Protein AF-A0A1X9Z2J8-F1 (afdb_monomer_lite)

Radius of gyration: 31.42 Å; chains: 1; bounding box: 51×100×76 Å

Secondary structure (DSSP, 8-state):
-----------------------------------------------PBPBTT-EEEETTBSS-S-EEPP--S-SS-EEEETTEEEEBPBTT--BTTT---SEEEEEETTEEEE---BEEEES-EEEEEETTTEEE-BTT-EEEETTTTEEEEEEE-SS-----HHHHHHHTTT----------THHHHHHHHHHHHHHHTT-

pLDDT: mean 71.05, std 26.71, range [29.06, 98.44]

Structure (mmCIF, N/CA/C/O backbone):
data_AF-A0A1X9Z2J8-F1
#
_entry.id   AF-A0A1X9Z2J8-F1
#
loop_
_atom_site.group_PDB
_atom_site.id
_atom_site.type_symbol
_atom_site.label_atom_id
_atom_site.label_alt_id
_atom_site.label_comp_id
_atom_site.label_asym_id
_atom_site.label_entity_id
_atom_site.label_seq_id
_atom_site.pdbx_PDB_ins_code
_atom_site.Cartn_x
_atom_site.Cartn_y
_atom_site.Cartn_z
_atom_site.occupancy
_atom_site.B_iso_or_equiv
_atom_site.auth_seq_id
_atom_site.auth_comp_id
_atom_site.auth_asym_id
_atom_site.auth_atom_id
_atom_site.pdbx_PDB_model_num
ATOM 1 N N . MET A 1 1 ? -25.453 -78.518 -24.515 1.00 38.22 1 MET A N 1
ATOM 2 C CA . MET A 1 1 ? -24.498 -79.560 -24.103 1.00 38.22 1 MET A CA 1
ATOM 3 C C . MET A 1 1 ? -23.380 -78.902 -23.294 1.00 38.22 1 MET A C 1
ATOM 5 O O . MET A 1 1 ? -22.421 -78.428 -23.879 1.00 38.22 1 MET A O 1
ATOM 9 N N . ASP A 1 2 ? -23.594 -78.660 -22.001 1.00 35.62 2 ASP A N 1
ATOM 10 C CA . ASP A 1 2 ? -23.020 -79.473 -20.926 1.00 35.62 2 ASP A CA 1
ATOM 11 C C . ASP A 1 2 ? -21.560 -79.976 -21.059 1.00 35.62 2 ASP A C 1
ATOM 13 O O . ASP A 1 2 ?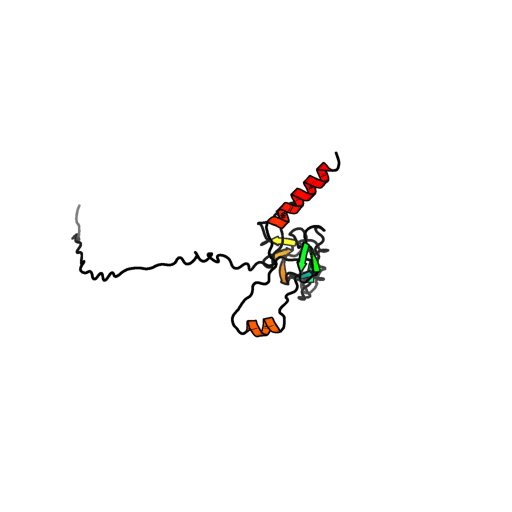 -21.311 -80.931 -21.789 1.00 35.62 2 ASP A O 1
ATOM 17 N N . TRP A 1 3 ? -20.622 -79.336 -20.334 1.00 33.06 3 TRP A N 1
ATOM 18 C CA . TRP A 1 3 ? -19.969 -79.802 -19.073 1.00 33.06 3 TRP A CA 1
ATOM 19 C C . TRP A 1 3 ? -18.646 -79.041 -18.841 1.00 33.06 3 TRP A C 1
ATOM 21 O O . TRP A 1 3 ? -17.731 -79.104 -19.656 1.00 33.06 3 TRP A O 1
ATOM 31 N N . ASN A 1 4 ? -18.603 -78.108 -17.883 1.00 46.94 4 ASN A N 1
ATOM 32 C CA . ASN A 1 4 ? -18.236 -78.285 -16.464 1.00 46.94 4 ASN A CA 1
ATOM 33 C C . ASN A 1 4 ? -16.826 -78.843 -16.227 1.00 46.94 4 ASN A C 1
ATOM 35 O O . ASN A 1 4 ? -16.571 -80.012 -16.491 1.00 46.94 4 ASN A O 1
ATOM 39 N N . ILE A 1 5 ? -15.981 -78.021 -15.594 1.00 42.28 5 ILE A N 1
ATOM 40 C CA . ILE A 1 5 ? -15.169 -78.434 -14.444 1.00 42.28 5 ILE A CA 1
ATOM 41 C C . ILE A 1 5 ? -15.397 -77.386 -13.341 1.00 42.28 5 ILE A C 1
ATOM 43 O O . ILE A 1 5 ? -15.052 -76.212 -13.480 1.00 42.28 5 ILE A O 1
ATOM 47 N N . GLU A 1 6 ? -16.079 -77.862 -12.303 1.00 48.62 6 GLU A N 1
ATOM 48 C CA . GLU A 1 6 ? -16.223 -77.339 -10.939 1.00 48.62 6 GLU A CA 1
ATOM 49 C C . GLU A 1 6 ? -14.855 -77.435 -10.222 1.00 48.62 6 GLU A C 1
ATOM 51 O O . GLU A 1 6 ? -13.940 -78.088 -10.717 1.00 48.62 6 GLU A O 1
ATOM 56 N N . THR A 1 7 ? -14.570 -76.766 -9.107 1.00 43.81 7 THR A N 1
ATOM 57 C CA . THR A 1 7 ? -15.144 -76.990 -7.762 1.00 43.81 7 THR A CA 1
ATOM 58 C C . THR A 1 7 ? -14.717 -75.822 -6.858 1.00 43.81 7 THR A C 1
ATOM 60 O O . THR A 1 7 ? -13.534 -75.488 -6.826 1.00 43.81 7 THR A O 1
ATOM 63 N N . GLU A 1 8 ? -15.640 -75.008 -6.342 1.00 50.19 8 GLU A N 1
ATOM 64 C CA . GLU A 1 8 ? -16.374 -75.113 -5.056 1.00 50.19 8 GLU A CA 1
ATOM 65 C C . GLU A 1 8 ? -15.593 -74.675 -3.781 1.00 50.19 8 GLU A C 1
ATOM 67 O O . GLU A 1 8 ? -14.488 -75.158 -3.538 1.00 50.19 8 GLU A O 1
ATOM 72 N N . PRO A 1 9 ? -16.174 -73.782 -2.941 1.00 62.09 9 PRO A N 1
ATOM 73 C CA . PRO A 1 9 ? -15.820 -73.542 -1.528 1.00 62.09 9 PRO A CA 1
ATOM 74 C C . PRO A 1 9 ? -16.656 -74.478 -0.610 1.00 62.09 9 PRO A C 1
ATOM 76 O O . PRO A 1 9 ? -17.503 -75.191 -1.149 1.00 62.09 9 PRO A O 1
ATOM 79 N N . PRO A 1 10 ? -16.507 -74.517 0.743 1.00 46.78 10 PRO A N 1
ATOM 80 C CA . PRO A 1 10 ? -17.328 -73.616 1.588 1.00 46.78 10 PRO A CA 1
ATOM 81 C C . PRO A 1 10 ? -16.864 -73.358 3.062 1.00 46.78 10 PRO A C 1
ATOM 83 O O . PRO A 1 10 ? -16.095 -74.113 3.641 1.00 46.78 10 PRO A O 1
ATOM 86 N N . ASN A 1 11 ? -17.451 -72.304 3.659 1.00 33.22 11 ASN A N 1
ATOM 87 C CA . ASN A 1 11 ? -18.057 -72.206 5.012 1.00 33.22 11 ASN A CA 1
ATOM 88 C C . ASN A 1 11 ? -17.247 -72.451 6.316 1.00 33.22 11 ASN A C 1
ATOM 90 O O . ASN A 1 11 ? -16.772 -73.555 6.544 1.00 33.22 11 ASN A O 1
ATOM 94 N N . SER A 1 12 ? -17.288 -71.488 7.255 1.00 39.16 12 SER A N 1
ATOM 95 C CA . SER A 1 12 ? -17.980 -71.652 8.561 1.00 39.16 12 SER A CA 1
ATOM 96 C C . SER A 1 12 ? -17.883 -70.409 9.459 1.00 39.16 12 SER A C 1
ATOM 98 O O . SER A 1 12 ? -16.837 -69.773 9.561 1.00 39.16 12 SER A O 1
ATOM 100 N N . GLU A 1 13 ? -19.014 -70.113 10.091 1.00 39.00 13 GLU A N 1
ATOM 101 C CA . GLU A 1 13 ? -19.352 -69.021 11.005 1.00 39.00 13 GLU A CA 1
ATOM 102 C C . GLU A 1 13 ? -18.733 -69.152 12.419 1.00 39.00 13 GLU A C 1
ATOM 104 O O . GLU A 1 13 ? -18.173 -70.193 12.755 1.00 39.00 13 GLU A O 1
ATOM 109 N N . GLU A 1 14 ? -18.975 -68.116 13.247 1.00 35.16 14 GLU A N 1
ATOM 110 C CA . GLU A 1 14 ? -18.980 -68.115 14.729 1.00 35.16 14 GLU A CA 1
ATOM 111 C C . GLU A 1 14 ? -17.604 -68.230 15.452 1.00 35.16 14 GLU A C 1
ATOM 113 O O . GLU A 1 14 ? -16.677 -68.855 14.967 1.00 35.16 14 GLU A O 1
ATOM 118 N N . ASN A 1 15 ? -17.314 -67.639 16.622 1.00 31.33 15 ASN A N 1
ATOM 119 C CA . ASN A 1 15 ? -18.135 -67.109 17.712 1.00 31.33 15 ASN A CA 1
ATOM 120 C C . ASN A 1 15 ? -17.311 -66.155 18.624 1.00 31.33 15 ASN A C 1
ATOM 122 O O . ASN A 1 15 ? -16.080 -66.160 18.595 1.00 31.33 15 ASN A O 1
ATOM 126 N N . LEU A 1 16 ? -18.009 -65.380 19.466 1.00 36.97 16 LEU A N 1
ATOM 127 C CA . LEU A 1 16 ? -17.461 -64.587 20.579 1.00 36.97 16 LEU A CA 1
ATOM 128 C C . LEU A 1 16 ? -16.767 -65.458 21.645 1.00 36.97 16 LEU A C 1
ATOM 130 O O . LEU A 1 16 ? -17.255 -66.538 21.970 1.00 36.97 16 LEU A O 1
ATOM 134 N N . SER A 1 17 ? -15.778 -64.894 22.346 1.00 37.56 17 SER A N 1
ATOM 135 C CA . SER A 1 17 ? -15.611 -65.161 23.781 1.00 37.56 17 SER A CA 1
ATOM 136 C C . SER A 1 17 ? -15.017 -63.961 24.523 1.00 37.56 17 SER A C 1
ATOM 138 O O . SER A 1 17 ? -13.942 -63.467 24.186 1.00 37.56 17 SER A O 1
ATOM 140 N N . ASN A 1 18 ? -15.771 -63.523 25.532 1.00 34.12 18 ASN A N 1
ATOM 141 C CA . ASN A 1 18 ? -15.384 -62.625 26.613 1.00 34.12 18 ASN A CA 1
ATOM 142 C C . ASN A 1 18 ? -14.202 -63.185 27.412 1.00 34.12 18 ASN A C 1
ATOM 144 O O . ASN A 1 18 ? -14.211 -64.369 27.729 1.00 34.12 18 ASN A O 1
ATOM 148 N N . ASP A 1 19 ? -13.328 -62.296 27.877 1.00 33.84 19 ASP A N 1
ATOM 149 C CA . ASP A 1 19 ? -12.622 -62.462 29.148 1.00 33.84 19 ASP A CA 1
ATOM 150 C C . ASP A 1 19 ? -12.713 -61.137 29.925 1.00 33.84 19 ASP A C 1
ATOM 152 O O . ASP A 1 19 ? -12.005 -60.166 29.658 1.00 33.84 19 ASP A O 1
ATOM 156 N N . GLU A 1 20 ? -13.660 -61.094 30.864 1.00 36.66 20 GLU A N 1
ATOM 157 C CA . GLU A 1 20 ? -13.601 -60.239 32.055 1.00 36.66 20 GLU A CA 1
ATOM 158 C C . GLU A 1 20 ? -12.792 -60.950 33.154 1.00 36.66 20 GLU A C 1
ATOM 160 O O . GLU A 1 20 ? -12.542 -62.147 33.035 1.00 36.66 20 GLU A O 1
ATOM 165 N N . VAL A 1 21 ? -12.497 -60.207 34.241 1.00 30.94 21 VAL A N 1
ATOM 166 C CA . VAL A 1 21 ? -11.945 -60.570 35.579 1.00 30.94 21 VAL A CA 1
ATOM 167 C C . VAL A 1 21 ? -10.629 -59.794 35.786 1.00 30.94 21 VAL A C 1
ATOM 169 O O . VAL A 1 21 ? -9.688 -59.983 35.031 1.00 30.94 21 VAL A O 1
ATOM 172 N N . ARG A 1 22 ? -10.413 -58.903 36.766 1.00 33.06 22 ARG A N 1
ATOM 173 C CA . ARG A 1 22 ? -11.031 -58.524 38.058 1.00 33.06 22 ARG A CA 1
ATOM 174 C C . ARG A 1 22 ? -10.397 -57.171 38.458 1.00 33.06 22 ARG A C 1
ATOM 176 O O . ARG A 1 22 ? -9.203 -56.996 38.248 1.00 33.06 22 ARG A O 1
ATOM 183 N N . ASP A 1 23 ? -11.160 -56.141 38.804 1.00 30.38 23 ASP A N 1
ATOM 184 C CA . ASP A 1 23 ? -11.495 -55.686 40.170 1.00 30.38 23 ASP A CA 1
ATOM 185 C C . ASP A 1 23 ? -10.335 -55.643 41.194 1.00 30.38 23 ASP A C 1
ATOM 187 O O . ASP A 1 23 ? -9.920 -56.680 41.708 1.00 30.38 23 ASP A O 1
ATOM 191 N N . ASP A 1 24 ? -9.878 -54.428 41.522 1.00 29.41 24 ASP A N 1
ATOM 192 C CA . ASP A 1 24 ? -9.550 -54.031 42.900 1.00 29.41 24 ASP A CA 1
ATOM 193 C C . ASP A 1 24 ? -9.819 -52.523 43.066 1.00 29.41 24 ASP A C 1
ATOM 195 O O . ASP A 1 24 ? -9.039 -51.659 42.656 1.00 29.41 24 ASP A O 1
ATOM 199 N N . LEU A 1 25 ? -10.982 -52.205 43.640 1.00 32.56 25 LEU A N 1
ATOM 200 C CA . LEU A 1 25 ? -11.242 -50.915 44.265 1.00 32.56 25 LEU A CA 1
ATOM 201 C C . LEU A 1 25 ? -10.558 -50.869 45.636 1.00 32.56 25 LEU A C 1
ATOM 203 O O . LEU A 1 25 ? -10.962 -51.573 46.560 1.00 32.56 25 LEU A O 1
ATOM 207 N N . THR A 1 26 ? -9.682 -49.886 45.840 1.00 30.64 26 THR A N 1
ATOM 208 C CA . THR A 1 26 ? -9.483 -49.296 47.169 1.00 30.64 26 THR A CA 1
ATOM 209 C C . THR A 1 26 ? -9.876 -47.820 47.149 1.00 30.64 26 THR A C 1
ATOM 211 O O . THR A 1 26 ? -9.193 -46.949 46.619 1.00 30.64 26 THR A O 1
ATOM 214 N N . VAL A 1 27 ? -11.048 -47.547 47.729 1.00 37.66 27 VAL A N 1
ATOM 215 C CA . VAL A 1 27 ? -11.563 -46.209 48.040 1.00 37.66 27 VAL A CA 1
ATOM 216 C C . VAL A 1 27 ? -11.268 -45.893 49.502 1.00 37.66 27 VAL A C 1
ATOM 218 O O . VAL A 1 27 ? -11.742 -46.596 50.394 1.00 37.66 27 VAL A O 1
ATOM 221 N N . SER A 1 28 ? -10.637 -44.748 49.763 1.00 34.53 28 SER A N 1
ATOM 222 C CA . SER A 1 28 ? -10.786 -44.039 51.041 1.00 34.53 28 SER A CA 1
ATOM 223 C C . SER A 1 28 ? -10.613 -42.516 50.899 1.00 34.53 28 SER A C 1
ATOM 225 O O . SER A 1 28 ? -9.532 -41.958 51.004 1.00 34.53 28 SER A O 1
ATOM 227 N N . LYS A 1 29 ? -11.770 -41.871 50.682 1.00 32.03 29 LYS A N 1
ATOM 228 C CA . LYS A 1 29 ? -12.304 -40.636 51.304 1.00 32.03 29 LYS A CA 1
ATOM 229 C C . LYS A 1 29 ? -11.437 -39.358 51.420 1.00 32.03 29 LYS A C 1
ATOM 231 O O . LYS A 1 29 ? -10.657 -39.195 52.345 1.00 32.03 29 LYS A O 1
ATOM 236 N N . ALA A 1 30 ? -11.835 -38.391 50.583 1.00 32.44 30 ALA A N 1
ATOM 237 C CA . ALA A 1 30 ? -12.363 -37.047 50.898 1.00 32.44 30 ALA A CA 1
ATOM 238 C C . ALA A 1 30 ? -11.542 -36.035 51.730 1.00 32.44 30 ALA A C 1
ATOM 240 O O . ALA A 1 30 ? -11.405 -36.177 52.938 1.00 32.44 30 ALA A O 1
ATOM 241 N N . SER A 1 31 ? -11.230 -34.883 51.117 1.00 29.36 31 SER A N 1
ATOM 242 C CA . SER A 1 31 ? -11.787 -33.564 51.492 1.00 29.36 31 SER A CA 1
ATOM 243 C C . SER A 1 31 ? -11.296 -32.483 50.515 1.00 29.36 31 SER A C 1
ATOM 245 O O . SER A 1 31 ? -10.139 -32.484 50.113 1.00 29.36 31 SER A O 1
ATOM 247 N N . GLY A 1 32 ? -12.201 -31.601 50.091 1.00 30.38 32 GLY A N 1
ATOM 248 C CA . GLY A 1 32 ? -12.082 -30.795 48.873 1.00 30.38 32 GLY A CA 1
ATOM 249 C C . GLY A 1 32 ? -11.218 -29.533 48.922 1.00 30.38 32 GLY A C 1
ATOM 250 O O . GLY A 1 32 ? -10.737 -29.116 49.973 1.00 30.38 32 GLY A O 1
ATOM 251 N N . ARG A 1 33 ? -11.126 -28.891 47.748 1.00 29.06 33 ARG A N 1
ATOM 252 C CA . ARG A 1 33 ? -11.356 -27.454 47.500 1.00 29.06 33 ARG A CA 1
ATOM 253 C C . ARG A 1 33 ? -11.360 -27.195 45.990 1.00 29.06 33 ARG A C 1
ATOM 255 O O . ARG A 1 33 ? -10.545 -27.744 45.260 1.00 29.06 33 ARG A O 1
ATOM 262 N N . GLN A 1 34 ? -12.324 -26.386 45.563 1.00 43.31 34 GLN A N 1
ATOM 263 C CA . GLN A 1 34 ? -12.515 -25.903 44.198 1.00 43.31 34 GLN A CA 1
ATOM 264 C C . GLN A 1 34 ? -11.258 -25.185 43.687 1.00 43.31 34 GLN A C 1
ATOM 266 O O . GLN A 1 34 ? -10.697 -24.351 44.397 1.00 43.31 34 GLN A O 1
ATOM 271 N N . GLY A 1 35 ? -10.864 -25.490 42.453 1.00 30.12 35 GLY A N 1
ATOM 272 C CA . GLY A 1 35 ? -9.845 -24.776 41.694 1.00 30.12 35 GLY A CA 1
ATOM 273 C C . GLY A 1 35 ? -10.392 -24.494 40.304 1.00 30.12 35 GLY A C 1
ATOM 274 O O . GLY A 1 35 ? -10.345 -25.367 39.450 1.00 30.12 35 GLY A O 1
ATOM 275 N N . ILE A 1 36 ? -11.025 -23.327 40.197 1.00 38.06 36 ILE A N 1
ATOM 276 C CA . ILE A 1 36 ? -11.153 -22.427 39.044 1.00 38.06 36 ILE A CA 1
ATOM 277 C C . ILE A 1 36 ? -10.849 -23.077 37.690 1.00 38.06 36 ILE A C 1
ATOM 279 O O . ILE A 1 36 ? -9.701 -23.368 37.376 1.00 38.06 36 ILE A O 1
ATOM 283 N N . ASP A 1 37 ? -11.895 -23.221 36.888 1.00 39.09 37 ASP A N 1
ATOM 284 C CA . ASP A 1 37 ? -11.855 -23.473 35.455 1.00 39.09 37 ASP A CA 1
ATOM 285 C C . ASP A 1 37 ? -10.840 -22.514 34.811 1.00 39.09 37 ASP A C 1
ATOM 287 O O . ASP A 1 37 ? -11.085 -21.310 34.685 1.00 39.09 37 ASP A O 1
ATOM 291 N N . ASP A 1 38 ? -9.665 -23.038 34.453 1.00 35.50 38 ASP A N 1
ATOM 292 C CA . ASP A 1 38 ? -8.678 -22.292 33.685 1.00 35.50 38 ASP A CA 1
ATOM 293 C C . ASP A 1 38 ? -9.360 -21.801 32.398 1.00 35.50 38 ASP A C 1
ATOM 295 O O . ASP A 1 38 ? -9.961 -22.610 31.675 1.00 35.50 38 ASP A O 1
ATOM 299 N N . PRO A 1 39 ? -9.303 -20.497 32.068 1.00 39.62 39 PRO A N 1
ATOM 300 C CA . PRO A 1 39 ? -9.826 -20.036 30.802 1.00 39.62 39 PRO A CA 1
ATOM 301 C C . PRO A 1 39 ? -9.016 -20.723 29.709 1.00 39.62 39 PRO A C 1
ATOM 303 O O . PRO A 1 39 ? -7.801 -20.548 29.604 1.00 39.62 39 PRO A O 1
ATOM 306 N N . VAL A 1 40 ? -9.714 -21.517 28.901 1.00 37.41 40 VAL A N 1
ATOM 307 C CA . VAL A 1 40 ? -9.207 -22.099 27.665 1.00 37.41 40 VAL A CA 1
ATOM 308 C C . VAL A 1 40 ? -8.579 -20.968 26.847 1.00 37.41 40 VAL A C 1
ATOM 310 O O . VAL A 1 40 ? -9.275 -20.162 26.232 1.00 37.41 40 VAL A O 1
ATOM 313 N N . GLN A 1 41 ? -7.249 -20.887 26.870 1.00 49.69 41 GLN A N 1
ATOM 314 C CA . GLN A 1 41 ? -6.450 -19.957 26.076 1.00 49.69 41 GLN A CA 1
ATOM 315 C C . GLN A 1 41 ? -6.498 -20.403 24.607 1.00 49.69 41 GLN A C 1
ATOM 317 O O . GLN A 1 41 ? -5.540 -20.953 24.068 1.00 49.69 41 GLN A O 1
ATOM 322 N N . ASN A 1 42 ? -7.641 -20.201 23.952 1.00 42.03 42 ASN A N 1
ATOM 323 C CA . ASN A 1 42 ? -7.823 -20.492 22.535 1.00 42.03 42 ASN A CA 1
ATOM 324 C C . ASN A 1 42 ? -7.656 -19.217 21.706 1.00 42.03 42 ASN A C 1
ATOM 326 O O . ASN A 1 42 ? -8.604 -18.469 21.484 1.00 42.03 42 ASN A O 1
ATOM 330 N N . GLY A 1 43 ? -6.437 -19.028 21.194 1.00 36.00 43 GLY A N 1
ATOM 331 C CA . GLY A 1 43 ? -6.157 -18.145 20.062 1.00 36.00 43 GLY A CA 1
ATOM 332 C C . GLY A 1 43 ? -4.984 -17.204 20.304 1.00 36.00 43 GLY A C 1
ATOM 333 O O . GLY A 1 43 ? -5.142 -16.131 20.874 1.00 36.00 43 GLY A O 1
ATOM 334 N N . LYS A 1 44 ? -3.801 -17.572 19.804 1.00 40.22 44 LYS A N 1
ATOM 335 C CA . LYS A 1 44 ? -2.657 -16.662 19.679 1.00 40.22 44 LYS A CA 1
ATOM 336 C C . LYS A 1 44 ? -3.093 -15.446 18.845 1.00 40.22 44 LYS A C 1
ATOM 338 O O . LYS A 1 44 ? -3.307 -15.586 17.641 1.00 40.22 44 LYS A O 1
ATOM 343 N N . ILE A 1 45 ? -3.222 -14.267 19.454 1.00 45.09 45 ILE A N 1
ATOM 344 C CA . ILE A 1 45 ? -3.424 -13.011 18.717 1.00 45.09 45 ILE A CA 1
ATOM 345 C C . ILE A 1 45 ? -2.095 -12.694 18.016 1.00 45.09 45 ILE A C 1
ATOM 347 O O . ILE A 1 45 ? -1.195 -12.108 18.605 1.00 45.09 45 ILE A O 1
ATOM 351 N N . THR A 1 46 ? -1.919 -13.180 16.783 1.00 59.84 46 THR A N 1
ATOM 352 C CA . THR A 1 46 ? -0.715 -12.913 15.969 1.00 59.84 46 THR A CA 1
ATOM 353 C C . THR A 1 46 ? -0.874 -11.744 15.013 1.00 59.84 46 THR A C 1
ATOM 355 O O . THR A 1 46 ? 0.094 -11.395 14.355 1.00 59.84 46 THR A O 1
ATOM 358 N N . GLU A 1 47 ? -2.087 -11.225 14.837 1.00 76.69 47 GLU A N 1
ATOM 359 C CA . GLU A 1 47 ? -2.381 -10.279 13.761 1.00 76.69 47 GLU A CA 1
ATOM 360 C C . GLU A 1 47 ? -2.173 -8.849 14.240 1.00 76.69 47 GLU A C 1
ATOM 362 O O . GLU A 1 47 ? -2.867 -8.375 15.139 1.00 76.69 47 GLU A O 1
ATOM 367 N N . LEU A 1 48 ? -1.200 -8.171 13.637 1.00 89.31 48 LEU A N 1
ATOM 368 C CA . LEU A 1 48 ? -0.873 -6.786 13.953 1.00 89.31 48 LEU A CA 1
ATOM 369 C C . LEU A 1 48 ? -1.513 -5.872 12.917 1.00 89.31 48 LEU A C 1
ATOM 371 O O . LEU A 1 48 ? -1.341 -6.063 11.714 1.00 89.31 48 LEU A O 1
ATOM 375 N N . LEU A 1 49 ? -2.235 -4.852 13.378 1.00 92.50 49 LEU A N 1
ATOM 376 C CA . LEU A 1 49 ? -2.808 -3.860 12.478 1.00 92.50 49 LEU A CA 1
ATOM 377 C C . LEU A 1 49 ? -1.729 -3.055 11.761 1.00 92.50 49 LEU A C 1
ATOM 379 O O . LEU A 1 49 ? -0.701 -2.688 12.332 1.00 92.50 49 LEU A O 1
ATOM 383 N N . VAL A 1 50 ? -2.005 -2.718 10.512 1.00 95.69 50 VAL A N 1
ATOM 384 C CA . VAL A 1 50 ? -1.118 -1.901 9.690 1.00 95.69 50 VAL A CA 1
ATOM 385 C C . VAL A 1 50 ? -1.525 -0.445 9.836 1.00 95.69 50 VAL A C 1
ATOM 387 O O . VAL A 1 50 ? -2.709 -0.116 9.789 1.00 95.69 50 VAL A O 1
ATOM 390 N N . CYS A 1 51 ? -0.553 0.447 9.983 1.00 95.88 51 CYS A N 1
ATOM 391 C CA . CYS A 1 51 ? -0.802 1.874 10.131 1.00 95.88 51 CYS A CA 1
ATOM 392 C C . CYS A 1 51 ? 0.094 2.727 9.230 1.00 95.88 51 CYS A C 1
ATOM 394 O O . CYS A 1 51 ? 0.963 2.243 8.497 1.00 95.88 51 CYS A O 1
ATOM 396 N N . HIS A 1 52 ? -0.154 4.033 9.252 1.00 96.69 52 HIS A N 1
ATOM 397 C CA . HIS A 1 52 ? 0.642 5.024 8.552 1.00 96.69 52 HIS A CA 1
ATOM 398 C C . HIS A 1 52 ? 2.117 4.858 8.914 1.00 96.69 52 HIS A C 1
ATOM 400 O O . HIS A 1 52 ? 2.480 4.849 10.084 1.00 96.69 52 HIS A O 1
ATOM 406 N N . GLY A 1 53 ? 2.981 4.750 7.905 1.00 95.44 53 GLY A N 1
ATOM 407 C CA . GLY A 1 53 ? 4.394 4.460 8.146 1.00 95.44 53 GLY A CA 1
ATOM 408 C C . GLY A 1 53 ? 4.801 3.018 7.885 1.00 95.44 53 GLY A C 1
ATOM 409 O O . GLY A 1 53 ? 6.003 2.771 7.756 1.00 95.44 53 GLY A O 1
ATOM 410 N N . ALA A 1 54 ? 3.838 2.106 7.713 1.00 96.62 54 ALA A N 1
ATOM 411 C CA . ALA A 1 54 ? 4.106 0.726 7.334 1.00 96.62 54 ALA A CA 1
ATOM 412 C C . ALA A 1 54 ? 5.035 0.642 6.122 1.00 96.62 54 ALA A C 1
ATOM 414 O O . ALA A 1 54 ? 4.972 1.462 5.204 1.00 96.62 54 ALA A O 1
ATOM 415 N N . LYS A 1 55 ? 5.917 -0.353 6.111 1.00 97.62 55 LYS A N 1
ATOM 416 C CA . LYS A 1 55 ? 6.853 -0.578 5.013 1.00 97.62 55 LYS A CA 1
ATOM 417 C C . LYS A 1 55 ? 6.399 -1.770 4.199 1.00 97.62 55 LYS A C 1
ATOM 419 O O . LYS A 1 55 ? 6.118 -2.838 4.738 1.00 97.62 55 LYS A O 1
ATOM 424 N N . CYS A 1 56 ? 6.367 -1.583 2.890 1.00 98.12 56 CYS A N 1
ATOM 425 C CA . CYS A 1 56 ? 5.947 -2.592 1.937 1.00 98.12 56 CYS A CA 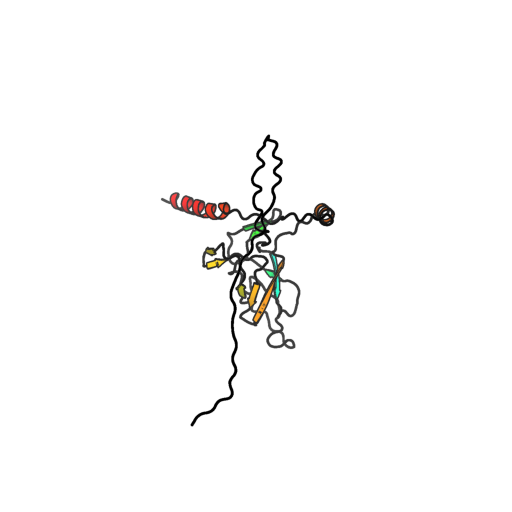1
ATOM 426 C C . CYS A 1 56 ? 7.004 -2.765 0.845 1.00 98.12 56 CYS A C 1
ATOM 428 O O . CYS A 1 56 ? 7.720 -1.823 0.503 1.00 98.12 56 CYS A O 1
ATOM 430 N N . ILE A 1 57 ? 7.063 -3.950 0.251 1.00 98.38 57 ILE A N 1
ATOM 431 C CA . ILE A 1 57 ? 7.923 -4.269 -0.897 1.00 98.38 57 ILE A CA 1
ATOM 432 C C . ILE A 1 57 ? 7.069 -4.714 -2.082 1.00 98.38 57 ILE A C 1
ATOM 434 O O . ILE A 1 57 ? 5.976 -5.236 -1.882 1.00 98.38 57 ILE A O 1
ATOM 438 N N . CYS A 1 58 ? 7.573 -4.532 -3.303 1.00 98.44 58 CYS A N 1
ATOM 439 C CA . CYS A 1 58 ? 6.952 -5.027 -4.531 1.00 98.44 58 CYS A CA 1
ATOM 440 C C . CYS A 1 58 ? 7.960 -5.865 -5.317 1.00 98.44 58 CYS A C 1
ATOM 442 O O . CYS A 1 58 ? 9.067 -5.406 -5.596 1.00 98.44 58 CYS A O 1
ATOM 444 N N . ASP A 1 59 ? 7.570 -7.070 -5.724 1.00 98.12 59 ASP A N 1
ATOM 445 C CA . ASP A 1 59 ? 8.441 -7.995 -6.465 1.00 98.12 59 ASP A CA 1
ATOM 446 C C . ASP A 1 59 ? 8.854 -7.483 -7.862 1.00 98.12 59 ASP A C 1
ATOM 448 O O . ASP A 1 59 ? 9.878 -7.902 -8.408 1.00 98.12 59 ASP A O 1
ATOM 452 N N . LYS A 1 60 ? 8.094 -6.546 -8.442 1.00 97.81 60 LYS A N 1
ATOM 453 C CA . LYS A 1 60 ? 8.419 -5.893 -9.722 1.00 97.81 60 LYS A CA 1
ATOM 454 C C . LYS A 1 60 ? 9.179 -4.583 -9.568 1.00 97.81 60 LYS A C 1
ATOM 456 O O . LYS A 1 60 ? 9.489 -3.973 -10.590 1.00 97.81 60 LYS A O 1
ATOM 461 N N . ALA A 1 61 ? 9.474 -4.124 -8.354 1.00 97.75 61 ALA A N 1
ATOM 462 C CA . ALA A 1 61 ? 10.271 -2.917 -8.165 1.00 97.75 61 ALA A CA 1
ATOM 463 C C . ALA A 1 61 ? 11.714 -3.130 -8.656 1.00 97.75 61 ALA A C 1
ATOM 465 O O . ALA A 1 61 ? 12.287 -4.215 -8.501 1.00 97.75 61 ALA A O 1
ATOM 466 N N . VAL A 1 62 ? 12.294 -2.098 -9.277 1.00 97.88 62 VAL A N 1
ATOM 467 C CA . VAL A 1 62 ? 13.732 -2.066 -9.597 1.00 97.88 62 VAL A CA 1
ATOM 468 C C . VAL A 1 62 ? 14.538 -2.028 -8.304 1.00 97.88 62 VAL A C 1
ATOM 470 O O . VAL A 1 62 ? 15.392 -2.884 -8.091 1.00 97.88 62 VAL A O 1
ATOM 473 N N . ASP A 1 63 ? 14.201 -1.077 -7.437 1.00 97.00 63 ASP A N 1
ATOM 474 C CA . ASP A 1 63 ? 14.753 -0.940 -6.095 1.00 97.00 63 ASP A CA 1
ATOM 475 C C . ASP A 1 63 ? 13.983 -1.847 -5.114 1.00 97.00 63 ASP A C 1
ATOM 477 O O . ASP A 1 63 ? 12.780 -1.639 -4.924 1.00 97.00 63 ASP A O 1
ATOM 481 N N . PRO A 1 64 ? 14.633 -2.852 -4.494 1.00 95.31 64 PRO A N 1
ATOM 482 C CA . PRO A 1 64 ? 13.983 -3.754 -3.548 1.00 95.31 64 PRO A CA 1
ATOM 483 C C . PRO A 1 64 ? 13.735 -3.116 -2.172 1.00 95.31 64 PRO A C 1
ATOM 485 O O . PRO A 1 64 ? 13.086 -3.743 -1.333 1.00 95.31 64 PRO A O 1
ATOM 488 N N . ALA A 1 65 ? 14.250 -1.909 -1.908 1.00 97.19 65 ALA A N 1
ATOM 489 C CA . ALA A 1 65 ? 14.114 -1.267 -0.610 1.00 97.19 65 ALA A CA 1
ATOM 490 C C . ALA A 1 65 ? 12.634 -1.042 -0.237 1.00 97.19 65 ALA A C 1
ATOM 492 O O . ALA A 1 65 ? 11.854 -0.553 -1.068 1.00 97.19 65 ALA A O 1
ATOM 493 N N . PRO A 1 66 ? 12.238 -1.325 1.019 1.00 97.81 66 PRO A N 1
ATOM 494 C CA . PRO A 1 66 ? 10.872 -1.108 1.466 1.00 97.81 66 PRO A CA 1
ATOM 495 C C . PRO A 1 66 ? 10.430 0.350 1.322 1.00 97.81 66 PRO A C 1
ATOM 497 O O . PRO A 1 66 ? 11.156 1.289 1.658 1.00 97.81 66 PRO A O 1
ATOM 500 N N . LYS A 1 67 ? 9.203 0.546 0.840 1.00 98.12 67 LYS A N 1
ATOM 501 C CA . LYS A 1 67 ? 8.580 1.858 0.653 1.00 98.12 67 LYS A CA 1
ATOM 502 C C . LYS A 1 67 ? 7.461 2.060 1.654 1.00 98.12 67 LYS A C 1
ATOM 504 O O . LYS A 1 67 ? 6.773 1.118 2.037 1.00 98.12 67 LYS A O 1
ATOM 509 N N . GLN A 1 68 ? 7.315 3.302 2.096 1.00 97.69 68 GLN A N 1
ATOM 510 C CA . GLN A 1 68 ? 6.330 3.675 3.099 1.00 97.69 68 GLN A CA 1
ATOM 511 C C . GLN A 1 68 ? 4.924 3.697 2.497 1.00 97.69 68 GLN A C 1
ATOM 513 O O . GLN A 1 68 ? 4.707 4.314 1.454 1.00 97.69 68 GLN A O 1
ATOM 518 N N . LEU A 1 69 ? 3.986 3.064 3.193 1.00 98.25 69 LEU A N 1
ATOM 519 C CA . LEU A 1 69 ? 2.558 3.205 2.992 1.00 98.25 69 LEU A CA 1
ATOM 520 C C . LEU A 1 69 ? 2.075 4.453 3.734 1.00 98.25 69 LEU A C 1
ATOM 522 O O . LEU A 1 69 ? 2.256 4.598 4.947 1.00 98.25 69 LEU A O 1
ATOM 526 N N . LYS A 1 70 ? 1.456 5.356 2.984 1.00 98.31 70 LYS A N 1
ATOM 527 C CA . LYS A 1 70 ? 0.761 6.529 3.498 1.00 98.31 70 LYS A CA 1
ATOM 528 C C . LYS A 1 70 ? -0.727 6.235 3.537 1.00 98.31 70 LYS A C 1
ATOM 530 O O . LYS A 1 70 ? -1.329 5.926 2.507 1.00 98.31 70 LYS A O 1
ATOM 535 N N . VAL A 1 71 ? -1.310 6.391 4.715 1.00 97.62 71 VAL A N 1
ATOM 536 C CA . VAL A 1 71 ? -2.762 6.363 4.880 1.00 97.62 71 VAL A CA 1
ATOM 537 C C . VAL A 1 71 ? -3.314 7.719 4.474 1.00 97.62 71 VAL A C 1
ATOM 539 O O . VAL A 1 71 ? -2.993 8.726 5.102 1.00 97.62 71 VAL A O 1
ATOM 542 N N . LEU A 1 72 ? -4.079 7.731 3.385 1.00 97.25 72 LEU A N 1
ATOM 543 C CA . LEU A 1 72 ? -4.733 8.918 2.816 1.00 97.25 72 LEU A CA 1
ATOM 544 C C . LEU A 1 72 ? -6.229 8.671 2.566 1.00 97.25 72 LEU A C 1
ATOM 546 O O . LEU A 1 72 ? -6.934 9.569 2.112 1.00 97.25 72 LEU A O 1
ATOM 550 N N . SER A 1 73 ? -6.704 7.448 2.815 1.00 95.44 73 SER A N 1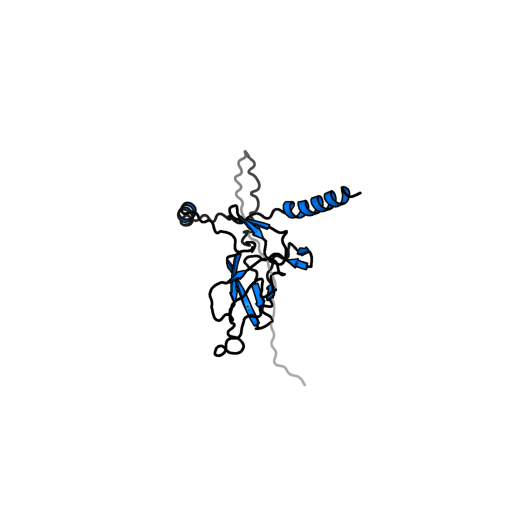
ATOM 551 C CA . SER A 1 73 ? -8.091 7.028 2.614 1.00 95.44 73 SER A CA 1
ATOM 552 C C . SER A 1 73 ? -9.078 7.677 3.593 1.00 95.44 73 SER A C 1
ATOM 554 O O . SER A 1 73 ? -10.254 7.819 3.264 1.00 95.44 73 SER A O 1
ATOM 556 N N . HIS A 1 74 ? -8.614 8.096 4.773 1.00 93.44 74 HIS A N 1
ATOM 557 C CA . HIS A 1 74 ? -9.419 8.752 5.804 1.00 93.44 74 HIS A CA 1
ATOM 558 C C . HIS A 1 74 ? -8.546 9.548 6.788 1.00 93.44 74 HIS A C 1
ATOM 560 O O . HIS A 1 74 ? -7.319 9.511 6.734 1.00 93.44 74 HIS A O 1
ATOM 566 N N . ASN A 1 75 ? -9.197 10.200 7.754 1.00 93.69 75 ASN A N 1
ATOM 567 C CA . ASN A 1 75 ? -8.586 10.929 8.869 1.00 93.69 75 ASN A CA 1
ATOM 568 C C . ASN A 1 75 ? -9.158 10.548 10.255 1.00 93.69 75 ASN A C 1
ATOM 570 O O . ASN A 1 75 ? -8.857 11.232 11.226 1.00 93.69 75 ASN A O 1
ATOM 574 N N . ASN A 1 76 ? -9.967 9.480 10.353 1.00 89.06 76 ASN A N 1
ATOM 575 C CA . ASN A 1 76 ? -10.723 9.157 11.577 1.00 89.06 76 ASN A CA 1
ATOM 576 C C . ASN A 1 76 ? -10.181 7.954 12.369 1.00 89.06 76 ASN A C 1
ATOM 578 O O . ASN A 1 76 ? -10.172 7.991 13.595 1.00 89.06 76 ASN A O 1
ATOM 582 N N . TYR A 1 77 ? -9.744 6.884 11.697 1.00 89.19 77 TYR A N 1
ATOM 583 C CA . TYR A 1 77 ? -9.346 5.642 12.372 1.00 89.19 77 TYR A CA 1
ATOM 584 C C . TYR A 1 77 ? -7.876 5.686 12.768 1.00 89.19 77 TYR A C 1
ATOM 586 O O . TYR A 1 77 ? -7.002 5.778 11.905 1.00 89.19 77 TYR A O 1
ATOM 594 N N . ILE A 1 78 ? -7.605 5.629 14.068 1.00 90.25 78 ILE A N 1
ATOM 595 C CA . ILE A 1 78 ? -6.264 5.773 14.630 1.00 90.25 78 ILE A CA 1
ATOM 596 C C . ILE A 1 78 ? -5.873 4.571 15.484 1.00 90.25 78 ILE A C 1
ATOM 598 O O . ILE A 1 78 ? -6.721 3.896 16.061 1.00 90.25 78 ILE A O 1
ATOM 602 N N . ILE A 1 79 ? -4.5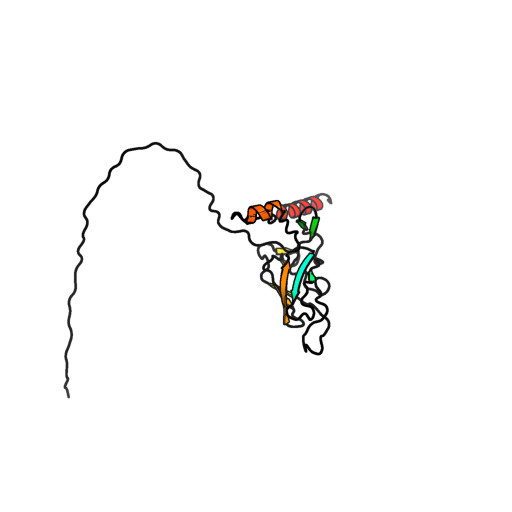71 4.346 15.582 1.00 87.12 79 ILE A N 1
ATOM 603 C CA . ILE A 1 79 ? -3.921 3.424 16.503 1.00 87.12 79 ILE A CA 1
ATOM 604 C C . ILE A 1 79 ? -2.888 4.213 17.309 1.00 87.12 79 ILE A C 1
ATOM 606 O O . ILE A 1 79 ? -2.182 5.062 16.757 1.00 87.12 79 ILE A O 1
ATOM 610 N N . ASN A 1 80 ? -2.831 3.956 18.613 1.00 79.94 80 ASN A N 1
ATOM 611 C CA . ASN A 1 80 ? -1.815 4.536 19.482 1.00 79.94 80 ASN A CA 1
ATOM 612 C C . ASN A 1 80 ? -0.620 3.591 19.519 1.00 79.94 80 ASN A C 1
ATOM 614 O O . ASN A 1 80 ? -0.757 2.427 19.888 1.00 79.94 80 ASN A O 1
ATOM 618 N N . ASP A 1 81 ? 0.529 4.112 19.123 1.00 76.81 81 ASP A N 1
ATOM 619 C CA . ASP A 1 81 ? 1.774 3.383 18.984 1.00 76.81 81 ASP A CA 1
ATOM 620 C C . ASP A 1 81 ? 2.876 4.141 19.726 1.00 76.81 81 ASP A C 1
ATOM 622 O O . ASP A 1 81 ? 3.343 5.173 19.256 1.00 76.81 81 ASP A O 1
ATOM 626 N N . ASP A 1 82 ? 3.220 3.663 20.923 1.00 73.81 82 ASP A N 1
ATOM 627 C CA . ASP A 1 82 ? 4.238 4.252 21.809 1.00 73.81 82 ASP A CA 1
ATOM 628 C C . ASP A 1 82 ? 4.116 5.782 21.989 1.00 73.81 82 ASP A C 1
ATOM 630 O O . ASP A 1 82 ? 5.068 6.550 21.868 1.00 73.81 82 ASP A O 1
ATOM 634 N N . GLY A 1 83 ? 2.888 6.255 22.226 1.00 72.88 83 GLY A N 1
ATOM 635 C CA . GLY A 1 83 ? 2.598 7.683 22.403 1.00 72.88 83 GLY A CA 1
ATOM 636 C C . GLY A 1 83 ? 2.463 8.485 21.103 1.00 72.88 83 GLY A C 1
ATOM 637 O O . GLY A 1 83 ? 2.116 9.664 21.160 1.00 72.88 83 GLY A O 1
ATOM 638 N N . GLU A 1 84 ? 2.658 7.866 19.937 1.00 81.69 84 GLU A N 1
ATOM 639 C CA . GLU A 1 84 ? 2.335 8.445 18.634 1.00 81.69 84 GLU A CA 1
ATOM 640 C C . GLU A 1 84 ? 0.954 7.965 18.155 1.00 81.69 84 GLU A C 1
ATOM 642 O O . GLU A 1 84 ? 0.643 6.774 18.144 1.00 81.69 84 GLU A O 1
ATOM 647 N N . THR A 1 85 ? 0.105 8.895 17.719 1.00 86.94 85 THR A N 1
ATOM 648 C CA . THR A 1 85 ? -1.180 8.561 17.093 1.00 86.94 85 THR A CA 1
ATOM 649 C C . THR A 1 85 ? -0.996 8.418 15.584 1.00 86.94 85 THR A C 1
ATOM 651 O O . THR A 1 85 ? -0.708 9.397 14.893 1.00 86.94 85 THR A O 1
ATOM 654 N N . LYS A 1 86 ? -1.205 7.211 15.048 1.00 91.88 86 LYS A N 1
ATOM 655 C CA . LYS A 1 86 ? -1.076 6.906 13.612 1.00 91.88 86 LYS A CA 1
ATOM 656 C C . LYS A 1 86 ? -2.413 6.498 13.015 1.00 91.88 86 LYS A C 1
ATOM 658 O O . LYS A 1 86 ? -3.209 5.835 13.664 1.00 91.88 86 LYS A O 1
ATOM 663 N N . LEU A 1 87 ? -2.661 6.852 11.755 1.00 95.44 87 LEU A N 1
ATOM 664 C CA . LEU A 1 87 ? -3.864 6.407 11.043 1.00 95.44 87 LEU A CA 1
ATOM 665 C C . LEU A 1 87 ? -3.753 4.922 10.665 1.00 95.44 87 LEU A C 1
ATOM 667 O O . LEU A 1 87 ? -2.693 4.488 10.219 1.00 95.44 87 LEU A O 1
ATOM 671 N N . ILE A 1 88 ? -4.834 4.159 10.809 1.00 95.44 88 ILE A N 1
ATOM 672 C CA . ILE A 1 88 ? -4.905 2.743 10.411 1.00 95.44 88 ILE A CA 1
ATOM 673 C C . ILE A 1 88 ? -4.974 2.636 8.883 1.00 95.44 88 ILE A C 1
ATOM 675 O O . ILE A 1 88 ? -5.673 3.406 8.242 1.00 95.44 88 ILE A O 1
ATOM 679 N N . ALA A 1 89 ? -4.251 1.697 8.277 1.00 97.38 89 ALA A N 1
ATOM 680 C CA . ALA A 1 89 ? -4.301 1.482 6.835 1.00 97.38 89 ALA A CA 1
ATOM 681 C C . ALA A 1 89 ? -5.514 0.640 6.431 1.00 97.38 89 ALA A C 1
ATOM 683 O O . ALA A 1 89 ? -5.885 -0.315 7.117 1.00 97.38 89 ALA A O 1
ATOM 684 N N . THR A 1 90 ? -6.105 0.966 5.282 1.00 97.75 90 THR A N 1
ATOM 685 C CA . THR A 1 90 ? -7.303 0.288 4.775 1.00 97.75 90 THR A CA 1
ATOM 686 C C . THR A 1 90 ? -7.123 -0.219 3.349 1.00 97.75 90 THR A C 1
ATOM 688 O O . THR A 1 90 ? -6.204 0.175 2.625 1.00 97.75 90 THR A O 1
ATOM 691 N N . THR A 1 91 ? -8.059 -1.047 2.889 1.00 98.19 91 THR A N 1
ATOM 692 C CA . THR A 1 91 ? -8.122 -1.506 1.492 1.00 98.19 91 THR A CA 1
ATOM 693 C C . THR A 1 91 ? -8.291 -0.370 0.468 1.00 98.19 91 THR A C 1
ATOM 695 O O . THR A 1 91 ? -8.070 -0.586 -0.727 1.00 98.19 91 THR A O 1
ATOM 698 N N . LEU A 1 92 ? -8.626 0.853 0.900 1.00 97.75 92 LEU A N 1
ATOM 699 C CA . LEU A 1 92 ? -8.695 2.041 0.042 1.00 97.75 92 LEU A CA 1
ATOM 700 C C . LEU A 1 92 ? -7.350 2.769 -0.113 1.00 97.75 92 LEU A C 1
ATOM 702 O O . LEU A 1 92 ? -7.224 3.620 -0.996 1.00 97.75 92 LEU A O 1
ATOM 706 N N . ASP A 1 93 ? -6.324 2.423 0.670 1.00 98.00 93 ASP A N 1
ATOM 707 C CA . ASP A 1 93 ? -4.959 2.930 0.496 1.00 98.00 93 ASP A CA 1
ATOM 708 C C . ASP A 1 93 ? -4.249 2.173 -0.637 1.00 98.00 93 ASP A C 1
ATOM 710 O O . ASP A 1 93 ? -3.315 1.396 -0.442 1.00 98.00 93 ASP A O 1
ATOM 714 N N . ASN A 1 94 ? -4.759 2.353 -1.857 1.00 97.69 94 ASN A N 1
ATOM 715 C CA . ASN A 1 94 ? -4.481 1.480 -2.997 1.00 97.69 94 ASN A CA 1
ATOM 716 C C . ASN A 1 94 ? -3.945 2.200 -4.246 1.00 97.69 94 ASN A C 1
ATOM 718 O O . ASN A 1 94 ? -3.842 1.595 -5.320 1.00 97.69 94 ASN A O 1
ATOM 722 N N . LYS A 1 95 ? -3.600 3.485 -4.121 1.00 97.44 95 LYS A N 1
ATOM 723 C CA . LYS A 1 95 ? -3.138 4.335 -5.228 1.00 97.44 95 LYS A CA 1
ATOM 724 C C . LYS A 1 95 ? -1.651 4.659 -5.106 1.00 97.44 95 LYS A C 1
ATOM 726 O O . LYS A 1 95 ? -1.043 4.524 -4.048 1.00 97.44 95 LYS A O 1
ATOM 731 N N . LEU A 1 96 ? -1.088 5.204 -6.184 1.00 97.25 96 LEU A N 1
ATOM 732 C CA . LEU A 1 96 ? 0.301 5.676 -6.245 1.00 97.25 96 LEU A CA 1
ATOM 733 C C . LEU A 1 96 ? 0.684 6.658 -5.122 1.00 97.25 96 LEU A C 1
ATOM 735 O O . LEU A 1 96 ? 1.825 6.655 -4.669 1.00 97.25 96 LEU A O 1
ATOM 739 N N . LEU A 1 97 ? -0.252 7.498 -4.669 1.00 97.50 97 LEU A N 1
ATOM 740 C CA . LEU A 1 97 ? -0.005 8.451 -3.579 1.00 97.50 97 LEU A CA 1
ATOM 741 C C . LEU A 1 97 ? 0.128 7.769 -2.213 1.00 97.50 97 LEU A C 1
ATOM 743 O O . LEU A 1 97 ? 0.835 8.281 -1.345 1.00 97.50 97 LEU A O 1
ATOM 747 N N . ASN A 1 98 ? -0.529 6.620 -2.035 1.00 98.25 98 ASN A N 1
ATOM 748 C CA . ASN A 1 98 ? -0.407 5.808 -0.832 1.00 98.25 98 ASN A CA 1
ATOM 749 C C . ASN A 1 98 ? 0.928 5.071 -0.820 1.00 98.25 98 ASN A C 1
ATOM 751 O O . ASN A 1 98 ? 1.592 5.024 0.210 1.00 98.25 98 ASN A O 1
ATOM 755 N N . ILE A 1 99 ? 1.339 4.518 -1.964 1.00 96.94 99 ILE A N 1
ATOM 756 C CA . ILE A 1 99 ? 2.591 3.779 -2.073 1.00 96.94 99 ILE A CA 1
ATOM 757 C C . ILE A 1 99 ? 3.187 3.840 -3.483 1.00 96.94 99 ILE A C 1
ATOM 759 O O . ILE A 1 99 ? 2.528 3.549 -4.482 1.00 96.94 99 ILE A O 1
ATOM 763 N N . ASN A 1 100 ? 4.475 4.185 -3.554 1.00 96.44 100 ASN A N 1
ATOM 764 C CA . ASN A 1 100 ? 5.214 4.325 -4.803 1.00 96.44 100 ASN A CA 1
ATOM 765 C C . ASN A 1 100 ? 6.572 3.615 -4.720 1.00 96.44 100 ASN A C 1
ATOM 767 O O . ASN A 1 100 ? 7.399 3.930 -3.865 1.00 96.44 100 ASN A O 1
ATOM 771 N N . PHE A 1 101 ? 6.801 2.682 -5.646 1.00 97.62 101 PHE A N 1
ATOM 772 C CA . PHE A 1 101 ? 8.028 1.884 -5.740 1.00 97.62 101 PHE A CA 1
ATOM 773 C C . PHE A 1 101 ? 9.085 2.465 -6.694 1.00 97.62 101 PHE A C 1
ATOM 775 O O . PHE A 1 101 ? 10.096 1.824 -6.966 1.00 97.62 101 PHE A O 1
ATOM 782 N N . GLY A 1 102 ? 8.872 3.678 -7.209 1.00 97.06 102 GLY A N 1
ATOM 783 C CA . GLY A 1 102 ? 9.771 4.347 -8.146 1.00 97.06 102 GLY A CA 1
ATOM 784 C C . GLY A 1 102 ? 9.634 3.770 -9.551 1.00 97.06 102 GLY A C 1
ATOM 785 O O . GLY A 1 102 ? 8.751 4.173 -10.307 1.00 97.06 102 GLY A O 1
ATOM 786 N N . GLN A 1 103 ? 10.489 2.811 -9.901 1.00 97.75 103 GLN A N 1
ATOM 787 C CA . GLN A 1 103 ? 10.484 2.146 -11.205 1.00 97.75 103 GLN A CA 1
ATOM 788 C C . GLN A 1 103 ? 10.095 0.673 -11.088 1.00 97.75 103 GLN A C 1
ATOM 790 O O . GLN A 1 103 ? 10.445 -0.011 -10.126 1.00 97.75 103 GLN A O 1
ATOM 795 N N . CYS A 1 104 ? 9.402 0.170 -12.107 1.00 97.06 104 CYS A N 1
ATOM 796 C CA . CYS A 1 104 ? 9.048 -1.234 -12.248 1.00 97.06 104 CYS A CA 1
ATOM 797 C C . CYS A 1 104 ? 9.859 -1.891 -13.369 1.00 97.06 104 CYS A C 1
ATOM 799 O O . CYS A 1 104 ? 9.954 -1.340 -14.463 1.00 97.06 104 CYS A O 1
ATOM 801 N N . LYS A 1 105 ? 10.327 -3.118 -13.125 1.00 96.94 105 LYS A N 1
ATOM 802 C CA . LYS A 1 105 ? 11.009 -4.010 -14.084 1.00 96.94 105 LYS A CA 1
ATOM 803 C C . LYS A 1 105 ? 10.098 -4.519 -15.216 1.00 96.94 105 LYS A C 1
ATOM 805 O O . LYS A 1 105 ? 10.535 -5.287 -16.055 1.00 96.94 105 LYS A O 1
ATOM 810 N N . VAL A 1 106 ? 8.815 -4.160 -15.197 1.00 94.62 106 VAL A N 1
ATOM 811 C CA . VAL A 1 106 ? 7.794 -4.568 -16.176 1.00 94.62 106 VAL A CA 1
ATOM 812 C C . VAL A 1 106 ? 7.474 -3.362 -17.072 1.00 94.62 106 VAL A C 1
ATOM 814 O O . VAL A 1 106 ? 7.292 -2.258 -16.532 1.00 94.62 106 VAL A O 1
ATOM 817 N N . PRO A 1 107 ? 7.355 -3.540 -18.404 1.00 92.12 107 PRO A N 1
ATOM 818 C CA . PRO A 1 107 ? 7.302 -4.821 -19.132 1.00 92.12 107 PRO A CA 1
ATOM 819 C C . PRO A 1 107 ? 8.659 -5.483 -19.401 1.00 92.12 107 PRO A C 1
ATOM 821 O O . PRO A 1 107 ? 8.700 -6.694 -19.585 1.00 92.12 107 PRO A O 1
ATOM 824 N N . ASP A 1 108 ? 9.746 -4.715 -19.391 1.00 93.19 108 ASP A N 1
ATOM 825 C CA . ASP A 1 108 ? 11.093 -5.182 -19.722 1.00 93.19 108 ASP A CA 1
ATOM 826 C C . ASP A 1 108 ? 12.087 -4.730 -18.633 1.00 93.19 108 ASP A C 1
ATOM 828 O O . ASP A 1 108 ? 12.204 -3.524 -18.387 1.00 93.19 108 ASP A O 1
ATOM 832 N N . PRO A 1 109 ? 12.826 -5.649 -17.981 1.00 92.19 109 PRO A N 1
ATOM 833 C CA . PRO A 1 109 ? 13.837 -5.297 -16.987 1.00 92.19 109 PRO A CA 1
ATOM 834 C C . PRO A 1 109 ? 14.961 -4.403 -17.527 1.00 92.19 109 PRO A C 1
ATOM 836 O O . PRO A 1 109 ? 15.520 -3.619 -16.763 1.00 92.19 109 PRO A O 1
ATOM 839 N N . SER A 1 110 ? 15.278 -4.484 -18.824 1.00 95.75 110 SER A N 1
ATOM 840 C CA . SER A 1 110 ? 16.273 -3.625 -19.480 1.00 95.75 110 SER A CA 1
ATOM 841 C C . SER A 1 110 ? 15.738 -2.225 -19.793 1.00 95.75 110 SER A C 1
ATOM 843 O O . SER A 1 110 ? 16.523 -1.318 -20.071 1.00 95.75 110 SER A O 1
ATOM 845 N N . LYS A 1 111 ? 14.414 -2.023 -19.729 1.00 94.94 111 LYS A N 1
ATOM 846 C CA . LYS A 1 111 ? 13.744 -0.730 -19.932 1.00 94.94 111 LYS A CA 1
ATOM 847 C C . LYS A 1 111 ? 12.680 -0.497 -18.851 1.00 94.94 111 LYS A C 1
ATOM 849 O O . LYS A 1 111 ? 11.480 -0.549 -19.146 1.00 94.94 111 LYS A O 1
ATOM 854 N N . PRO A 1 112 ? 13.091 -0.233 -17.595 1.00 95.81 112 PRO A N 1
ATOM 855 C CA . PRO A 1 112 ? 12.150 -0.028 -16.507 1.00 95.81 112 PRO A CA 1
ATOM 856 C C . PRO A 1 112 ? 11.210 1.146 -16.768 1.00 95.81 112 PRO A C 1
ATOM 858 O O . PRO A 1 112 ? 11.614 2.198 -17.262 1.00 95.81 112 PRO A O 1
ATOM 861 N N . ALA A 1 113 ? 9.952 0.987 -16.372 1.00 96.31 113 ALA A N 1
ATOM 862 C CA . ALA A 1 113 ? 8.933 2.019 -16.523 1.00 96.31 113 ALA A CA 1
ATOM 863 C C . ALA A 1 113 ? 8.461 2.528 -15.150 1.00 96.31 113 ALA A C 1
ATOM 865 O O . ALA A 1 113 ? 8.408 1.734 -14.205 1.00 96.31 113 ALA A O 1
ATOM 866 N N . PRO A 1 114 ? 8.039 3.801 -15.019 1.00 96.94 114 PRO A N 1
ATOM 867 C CA . PRO A 1 114 ? 7.566 4.360 -13.751 1.00 96.94 114 PRO A CA 1
ATOM 868 C C . PRO A 1 114 ? 6.464 3.523 -13.089 1.00 96.94 114 PRO A C 1
ATOM 870 O O . PRO A 1 114 ? 5.645 2.893 -13.767 1.00 96.94 114 PRO A O 1
ATOM 873 N N . CYS A 1 115 ? 6.444 3.492 -11.760 1.00 95.31 115 CYS A N 1
ATOM 874 C CA . CYS A 1 115 ? 5.392 2.839 -10.993 1.00 95.31 115 CYS A CA 1
ATOM 875 C C . CYS A 1 115 ? 4.062 3.590 -11.158 1.00 95.31 115 CYS A C 1
ATOM 877 O O . CYS A 1 115 ? 4.007 4.812 -11.063 1.00 95.31 115 CYS A O 1
ATOM 879 N N . THR A 1 116 ? 2.982 2.844 -11.378 1.00 95.56 116 THR A N 1
ATOM 880 C CA . THR A 1 116 ? 1.611 3.358 -11.535 1.00 95.56 116 THR A CA 1
ATOM 881 C C . THR A 1 116 ? 0.657 2.606 -10.608 1.00 95.56 116 THR A C 1
ATOM 883 O O . THR A 1 116 ? -0.409 2.162 -11.029 1.00 95.56 116 THR A O 1
ATOM 886 N N . ALA A 1 117 ? 1.088 2.377 -9.361 1.00 91.69 117 ALA A N 1
ATOM 887 C CA . ALA A 1 117 ? 0.429 1.491 -8.404 1.00 91.69 117 ALA A CA 1
ATOM 888 C C . ALA A 1 117 ? -1.103 1.647 -8.395 1.00 91.69 117 ALA A C 1
ATOM 890 O O . ALA A 1 117 ? -1.641 2.724 -8.125 1.00 91.69 117 ALA A O 1
ATOM 891 N N . LYS A 1 118 ? -1.777 0.533 -8.698 1.00 96.69 118 LYS A N 1
ATOM 892 C CA . LYS A 1 118 ? -3.228 0.352 -8.632 1.00 96.69 118 LYS A CA 1
ATOM 893 C C . LYS A 1 118 ? -3.489 -0.990 -7.965 1.00 96.69 118 LYS A C 1
ATOM 895 O O . LYS A 1 118 ? -3.458 -2.035 -8.623 1.00 96.69 118 LYS A O 1
ATOM 900 N N . LEU A 1 119 ? -3.618 -0.947 -6.648 1.00 98.19 119 LEU A N 1
ATOM 901 C CA . LEU A 1 119 ? -3.557 -2.120 -5.793 1.00 98.19 119 LEU A CA 1
ATOM 902 C C . LEU A 1 119 ? -4.944 -2.716 -5.552 1.00 98.19 119 LEU A C 1
ATOM 904 O O . LEU A 1 119 ? -5.933 -2.003 -5.412 1.00 98.19 119 LEU A O 1
ATOM 908 N N . GLN A 1 120 ? -4.995 -4.037 -5.482 1.00 98.38 120 GLN A N 1
ATOM 909 C CA . GLN A 1 120 ? -6.121 -4.793 -4.956 1.00 98.38 120 GLN A CA 1
ATOM 910 C C . GLN A 1 120 ? -5.622 -5.558 -3.740 1.00 98.38 120 GLN A C 1
ATOM 912 O O . GLN A 1 120 ? -4.824 -6.485 -3.885 1.00 98.38 120 GLN A O 1
ATOM 917 N N . TRP A 1 121 ? -6.040 -5.108 -2.559 1.00 98.25 121 TRP A N 1
ATOM 918 C CA . TRP A 1 121 ? -5.709 -5.742 -1.290 1.00 98.25 121 TRP A CA 1
ATOM 919 C C . TRP A 1 121 ? -6.505 -7.035 -1.105 1.00 98.25 121 TRP A C 1
ATOM 921 O O . TRP A 1 121 ? -7.643 -7.149 -1.560 1.00 98.25 121 TRP A O 1
ATOM 931 N N . LYS A 1 122 ? -5.886 -7.996 -0.430 1.00 97.75 122 LYS A N 1
ATOM 932 C CA . LYS A 1 122 ? -6.435 -9.293 -0.041 1.00 97.75 122 LYS A CA 1
ATOM 933 C C . LYS A 1 122 ? -5.885 -9.681 1.327 1.00 97.75 122 LYS A C 1
ATOM 935 O O . LYS A 1 122 ? -4.934 -9.052 1.800 1.00 97.75 122 LYS A O 1
ATOM 940 N N . ASP A 1 123 ? -6.459 -10.727 1.913 1.00 96.00 123 ASP A N 1
ATOM 941 C CA . ASP A 1 123 ? -6.047 -11.244 3.222 1.00 96.00 123 ASP A CA 1
ATOM 942 C C . ASP A 1 123 ? -6.123 -10.141 4.308 1.00 96.00 123 ASP A C 1
ATOM 944 O O . ASP A 1 123 ? -5.282 -10.056 5.200 1.00 96.00 123 ASP A O 1
ATOM 948 N N . TYR A 1 124 ? -7.107 -9.242 4.169 1.00 95.31 124 TYR A N 1
ATOM 949 C CA . TYR A 1 124 ? -7.385 -8.135 5.085 1.00 95.31 124 TYR A CA 1
ATOM 950 C C . TYR A 1 124 ? -8.274 -8.579 6.249 1.00 95.31 124 TYR A C 1
ATOM 952 O O . TYR A 1 124 ? -8.826 -9.678 6.253 1.00 95.31 124 TYR A O 1
ATOM 960 N N . TYR A 1 125 ? -8.414 -7.729 7.265 1.00 91.00 125 TYR A N 1
ATOM 961 C CA . TYR A 1 125 ? -9.205 -8.043 8.448 1.00 91.00 125 TYR A CA 1
ATOM 962 C C . TYR A 1 125 ? -10.706 -7.868 8.169 1.00 91.00 125 TYR A C 1
ATOM 964 O O . TYR A 1 125 ? -11.275 -6.794 8.347 1.00 91.00 125 TYR A O 1
ATOM 972 N N . GLU A 1 126 ? -11.352 -8.947 7.726 1.00 86.56 126 GLU A N 1
ATOM 973 C CA . GLU A 1 126 ? -12.760 -8.960 7.289 1.00 86.56 126 GLU A CA 1
ATOM 974 C C . GLU A 1 126 ? -13.779 -8.730 8.416 1.00 86.56 126 GLU A C 1
ATOM 976 O O . GLU A 1 126 ? -14.929 -8.396 8.149 1.00 86.56 126 GLU A O 1
ATOM 981 N N . LYS A 1 127 ? -13.376 -8.869 9.686 1.00 83.06 127 LYS A N 1
ATOM 982 C CA . LYS A 1 127 ? -14.289 -8.699 10.831 1.00 83.06 127 LYS A CA 1
ATOM 983 C C . LYS A 1 127 ? -14.729 -7.248 11.049 1.00 83.06 127 LYS A C 1
ATOM 985 O O . LYS A 1 127 ? -15.684 -7.017 11.785 1.00 83.06 127 LYS A O 1
ATOM 990 N N . VAL A 1 128 ? -14.025 -6.278 10.459 1.00 81.06 128 VAL A N 1
ATOM 991 C CA . VAL A 1 128 ? -14.329 -4.848 10.591 1.00 81.06 128 VAL A CA 1
ATOM 992 C C . VAL A 1 128 ? -14.431 -4.224 9.206 1.00 81.06 128 VAL A C 1
ATOM 994 O O . VAL A 1 128 ? -13.422 -3.907 8.571 1.00 81.06 128 VAL A O 1
ATOM 997 N N . GLU A 1 129 ? -15.669 -4.016 8.768 1.00 89.44 129 GLU A N 1
ATOM 998 C CA . GLU A 1 129 ? -15.987 -3.200 7.601 1.00 89.44 129 GLU A CA 1
ATOM 999 C C . GLU A 1 129 ? -16.145 -1.731 8.024 1.00 89.44 129 GLU A C 1
ATOM 1001 O O . GLU A 1 129 ? -16.887 -1.381 8.944 1.00 89.44 129 GLU A O 1
ATOM 1006 N N . LEU A 1 130 ? -15.417 -0.859 7.342 1.00 86.88 130 LEU A N 1
ATOM 1007 C CA . LEU A 1 130 ? -15.452 0.589 7.477 1.00 86.88 130 LEU A CA 1
ATOM 1008 C C . LEU A 1 130 ? -16.382 1.193 6.407 1.00 86.88 130 LEU A C 1
ATOM 1010 O O . LEU A 1 130 ? -16.703 0.546 5.405 1.00 86.88 130 LEU A O 1
ATOM 1014 N N . PRO A 1 131 ? -16.793 2.468 6.551 1.00 86.12 131 PRO A N 1
ATOM 1015 C CA . PRO A 1 131 ? -17.595 3.152 5.544 1.00 86.12 131 PRO A CA 1
ATOM 1016 C C . PRO A 1 131 ? -16.990 3.054 4.139 1.00 86.12 131 PRO A C 1
ATOM 1018 O O . PRO A 1 131 ? -15.772 3.094 3.964 1.00 86.12 131 PRO A O 1
ATOM 1021 N N . ASN A 1 132 ? -17.864 3.000 3.132 1.00 87.38 132 ASN A N 1
ATOM 1022 C CA . ASN A 1 132 ? -17.516 2.806 1.718 1.00 87.38 132 ASN A CA 1
ATOM 1023 C C . ASN A 1 132 ? -16.965 1.407 1.375 1.00 87.38 132 ASN A C 1
ATOM 1025 O O . ASN A 1 132 ? -16.306 1.257 0.345 1.00 87.38 132 ASN A O 1
ATOM 1029 N N . GLY A 1 133 ? -17.236 0.398 2.209 1.00 90.50 133 GLY A N 1
ATOM 1030 C CA . GLY A 1 133 ? -16.832 -0.990 1.960 1.00 90.50 133 GLY A CA 1
ATOM 1031 C C . GLY A 1 133 ? -15.330 -1.225 2.102 1.00 90.50 133 GLY A C 1
ATOM 1032 O O . GLY A 1 133 ? -14.757 -2.079 1.424 1.00 90.50 133 GLY A O 1
ATOM 1033 N N . ALA A 1 134 ? -14.665 -0.410 2.923 1.00 93.50 134 ALA A N 1
ATOM 1034 C CA . ALA A 1 134 ? -13.242 -0.543 3.190 1.00 93.50 134 ALA A CA 1
ATOM 1035 C C . ALA A 1 134 ? -13.007 -1.525 4.340 1.00 93.50 134 ALA A C 1
ATOM 1037 O O . ALA A 1 134 ? -13.813 -1.608 5.255 1.00 93.50 134 ALA A O 1
ATOM 1038 N N . TYR A 1 135 ? -11.874 -2.215 4.337 1.00 96.19 135 TYR A N 1
ATOM 1039 C CA . TYR A 1 135 ? -11.482 -3.108 5.427 1.00 96.19 135 TYR A CA 1
ATOM 1040 C C . TYR A 1 135 ? -10.126 -2.699 5.972 1.00 96.19 135 TYR A C 1
ATOM 1042 O O . TYR A 1 135 ? -9.306 -2.118 5.254 1.00 96.19 135 TYR A O 1
ATOM 1050 N N . VAL A 1 136 ? -9.892 -2.999 7.244 1.00 95.69 136 VAL A N 1
ATOM 1051 C CA . VAL A 1 136 ? -8.612 -2.740 7.905 1.00 95.69 136 VAL A CA 1
ATOM 1052 C C . VAL A 1 136 ? -7.551 -3.719 7.397 1.00 95.69 136 VAL A C 1
ATOM 1054 O O . VAL A 1 136 ? -7.819 -4.908 7.230 1.00 95.69 136 VAL A O 1
ATOM 1057 N N . LEU A 1 137 ? -6.333 -3.231 7.164 1.00 96.75 137 LEU A N 1
ATOM 1058 C CA . LEU A 1 137 ? -5.191 -4.082 6.834 1.00 96.75 137 LEU A CA 1
ATOM 1059 C C . LEU A 1 137 ? -4.513 -4.609 8.109 1.00 96.75 137 LEU A C 1
ATOM 1061 O O . LEU A 1 137 ? -4.326 -3.877 9.084 1.00 96.75 137 LEU A O 1
ATOM 1065 N N . ASN A 1 138 ? -4.092 -5.869 8.069 1.00 93.69 138 ASN A N 1
ATOM 1066 C CA . ASN A 1 138 ? -3.241 -6.510 9.070 1.00 93.69 138 ASN A CA 1
ATOM 1067 C C . ASN A 1 138 ? -1.892 -6.913 8.444 1.00 93.69 138 ASN A C 1
ATOM 1069 O O . ASN A 1 138 ? -1.673 -6.783 7.240 1.00 93.69 138 ASN A O 1
ATOM 1073 N N . ASP A 1 139 ? -0.961 -7.384 9.260 1.00 90.75 139 ASP A N 1
ATOM 1074 C CA . ASP A 1 139 ? 0.387 -7.803 8.867 1.00 90.75 139 ASP A CA 1
ATOM 1075 C C . ASP A 1 139 ? 0.416 -8.928 7.817 1.00 90.75 139 ASP A C 1
ATOM 1077 O O . ASP A 1 139 ? 1.387 -9.051 7.069 1.00 90.75 139 ASP A O 1
ATOM 1081 N N . LYS A 1 140 ? -0.661 -9.711 7.716 1.00 93.69 140 LYS A N 1
ATOM 1082 C CA . LYS A 1 140 ? -0.841 -10.750 6.692 1.00 93.69 140 LYS A CA 1
ATOM 1083 C C . LYS A 1 140 ? -1.373 -10.209 5.365 1.00 93.69 140 LYS A C 1
ATOM 1085 O O . LYS A 1 140 ? -1.267 -10.901 4.351 1.00 93.69 140 LYS A O 1
ATOM 1090 N N . SER A 1 141 ? -1.916 -8.993 5.354 1.00 97.31 141 SER A N 1
ATOM 1091 C CA . SER A 1 141 ? -2.491 -8.390 4.160 1.00 97.31 141 SER A CA 1
ATOM 1092 C C . SER A 1 141 ? -1.452 -8.251 3.049 1.00 97.31 141 SER A C 1
ATOM 1094 O O . SER A 1 141 ? -0.307 -7.838 3.251 1.00 97.31 141 SER A O 1
ATOM 1096 N N . ALA A 1 142 ? -1.880 -8.554 1.830 1.00 98.12 142 ALA A N 1
ATOM 1097 C CA . ALA A 1 142 ? -1.067 -8.438 0.629 1.00 98.12 142 ALA A CA 1
ATOM 1098 C C . ALA A 1 142 ? -1.866 -7.752 -0.477 1.00 98.12 142 ALA A C 1
ATOM 1100 O O . ALA A 1 142 ? -3.092 -7.689 -0.422 1.00 98.12 142 ALA A O 1
ATOM 1101 N N . ALA A 1 143 ? -1.187 -7.254 -1.509 1.00 98.44 143 ALA A N 1
ATOM 1102 C CA . ALA A 1 143 ? -1.879 -6.681 -2.657 1.00 98.44 143 ALA A CA 1
ATOM 1103 C C . ALA A 1 143 ? -1.314 -7.124 -3.999 1.00 98.44 143 ALA A C 1
ATOM 1105 O O . ALA A 1 143 ? -0.121 -7.385 -4.145 1.00 98.44 143 ALA A O 1
ATOM 1106 N N . ILE A 1 144 ? -2.188 -7.131 -5.002 1.00 98.38 144 ILE A N 1
ATOM 1107 C CA . ILE A 1 144 ? -1.824 -7.281 -6.408 1.00 98.38 144 ILE A CA 1
ATOM 1108 C C . ILE A 1 144 ? -1.918 -5.917 -7.091 1.00 98.38 144 ILE A C 1
ATOM 1110 O O . ILE A 1 144 ? -2.949 -5.249 -7.048 1.00 98.38 144 ILE A O 1
ATOM 1114 N N . CYS A 1 145 ? -0.845 -5.492 -7.753 1.00 97.88 145 CYS A N 1
ATOM 1115 C CA . CYS A 1 145 ? -0.849 -4.320 -8.617 1.00 97.88 145 CYS A CA 1
ATOM 1116 C C . CYS A 1 145 ? -1.419 -4.694 -9.984 1.00 97.88 145 CYS A C 1
ATOM 1118 O O . CYS A 1 145 ? -0.735 -5.293 -10.811 1.00 97.88 145 CYS A O 1
ATOM 1120 N N . THR A 1 146 ? -2.651 -4.277 -10.249 1.00 97.44 146 THR A N 1
ATOM 1121 C CA . THR A 1 146 ? -3.358 -4.549 -11.513 1.00 97.44 146 THR A CA 1
ATOM 1122 C C . THR A 1 146 ? -2.726 -3.879 -12.733 1.00 97.44 146 THR A C 1
ATOM 1124 O O . THR A 1 146 ? -2.972 -4.304 -13.855 1.00 97.44 146 THR A O 1
ATOM 1127 N N . ALA A 1 147 ? -1.888 -2.855 -12.540 1.00 95.38 147 ALA A N 1
ATOM 1128 C CA . ALA A 1 147 ? -1.235 -2.152 -13.644 1.00 95.38 147 ALA A CA 1
ATOM 1129 C C . ALA A 1 147 ? -0.045 -2.923 -14.247 1.00 95.38 147 ALA A C 1
ATOM 1131 O O . ALA A 1 147 ? 0.255 -2.747 -15.424 1.00 95.38 147 ALA A O 1
ATOM 1132 N N . LYS A 1 148 ? 0.675 -3.717 -13.438 1.00 95.25 148 LYS A N 1
ATOM 1133 C CA . LYS A 1 148 ? 1.934 -4.386 -13.840 1.00 95.25 148 LYS A CA 1
ATOM 1134 C C . LYS A 1 148 ? 2.126 -5.781 -13.223 1.00 95.25 148 LYS A C 1
ATOM 1136 O O . LYS A 1 148 ? 3.247 -6.284 -13.189 1.00 95.25 148 LYS A O 1
ATOM 1141 N N . ASN A 1 149 ? 1.055 -6.369 -12.689 1.00 96.19 149 ASN A N 1
ATOM 1142 C CA . ASN A 1 149 ? 1.018 -7.690 -12.047 1.00 96.19 149 ASN A CA 1
ATOM 1143 C C . ASN A 1 149 ? 2.097 -7.889 -10.969 1.00 96.19 149 ASN A C 1
ATOM 1145 O O . ASN A 1 149 ? 2.726 -8.943 -10.889 1.00 96.19 149 ASN A O 1
ATOM 1149 N N . GLY A 1 150 ? 2.342 -6.851 -10.167 1.00 97.19 150 GLY A N 1
ATOM 1150 C CA . GLY A 1 150 ? 3.272 -6.930 -9.041 1.00 97.19 150 GLY A CA 1
ATOM 1151 C C . GLY A 1 150 ? 2.598 -7.383 -7.756 1.00 97.19 150 GLY A C 1
ATOM 1152 O O . GLY A 1 150 ? 1.460 -7.001 -7.496 1.00 97.19 150 GLY A O 1
ATOM 1153 N N . ASN A 1 151 ? 3.314 -8.161 -6.955 1.00 98.31 151 ASN A N 1
ATOM 1154 C CA . ASN A 1 151 ? 2.889 -8.614 -5.638 1.00 98.31 151 ASN A CA 1
ATOM 1155 C C . ASN A 1 151 ? 3.489 -7.706 -4.569 1.00 98.31 151 ASN A C 1
ATOM 1157 O O . ASN A 1 151 ? 4.711 -7.559 -4.489 1.00 98.31 151 ASN A O 1
ATOM 1161 N N . ILE A 1 152 ? 2.627 -7.114 -3.747 1.00 98.44 152 ILE A N 1
ATOM 1162 C CA . ILE A 1 152 ? 3.004 -6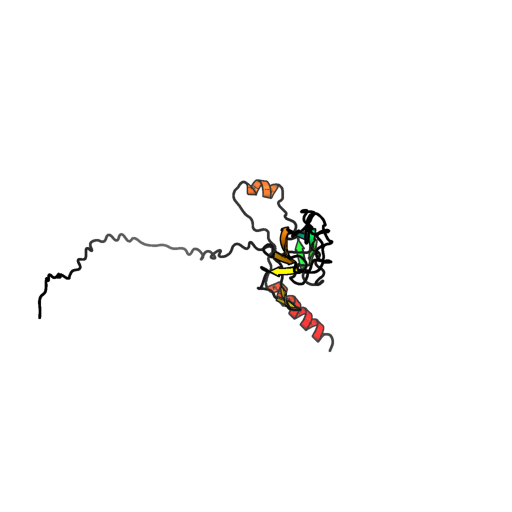.244 -2.642 1.00 98.44 152 ILE A CA 1
ATOM 1163 C C . ILE A 1 152 ? 2.875 -7.030 -1.345 1.00 98.44 152 ILE A C 1
ATOM 1165 O O . ILE A 1 152 ? 1.836 -7.642 -1.090 1.00 98.44 152 ILE A O 1
ATOM 1169 N N . LYS A 1 153 ? 3.925 -6.982 -0.525 1.00 98.19 153 LYS A N 1
ATOM 1170 C CA . LYS A 1 153 ? 3.938 -7.543 0.829 1.00 98.19 153 LYS 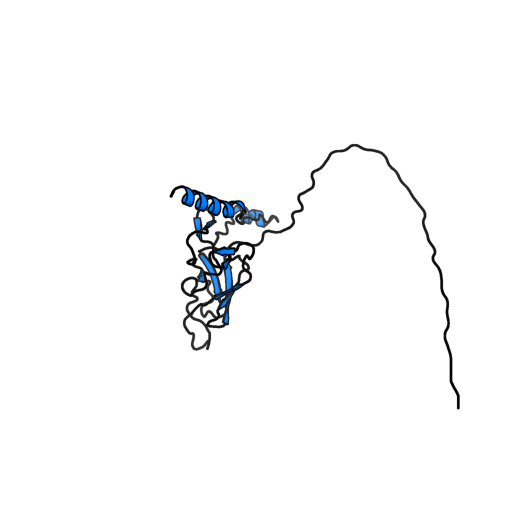A CA 1
ATOM 1171 C C . LYS A 1 153 ? 4.241 -6.457 1.842 1.00 98.19 153 LYS A C 1
ATOM 1173 O O . LYS A 1 153 ? 5.102 -5.611 1.593 1.00 98.19 153 LYS A O 1
ATOM 1178 N N . ILE A 1 154 ? 3.571 -6.527 2.982 1.00 97.50 154 ILE A N 1
ATOM 1179 C CA . ILE A 1 154 ? 3.872 -5.712 4.153 1.00 97.50 154 ILE A CA 1
ATOM 1180 C C . ILE A 1 154 ? 5.022 -6.396 4.892 1.00 97.50 154 ILE A C 1
ATOM 1182 O O . ILE A 1 154 ? 4.976 -7.593 5.153 1.00 97.50 154 ILE A O 1
ATOM 1186 N N . VAL A 1 155 ? 6.095 -5.653 5.153 1.00 96.44 155 VAL A N 1
ATOM 1187 C CA . VAL A 1 155 ? 7.291 -6.161 5.853 1.00 96.44 155 VAL A CA 1
ATOM 1188 C C . VAL A 1 155 ? 7.480 -5.513 7.218 1.00 96.44 155 VAL A C 1
ATOM 1190 O O . VAL A 1 155 ? 8.176 -6.062 8.063 1.00 96.44 155 VAL A O 1
ATOM 1193 N N . GLN A 1 156 ? 6.854 -4.357 7.441 1.00 94.44 156 GLN A N 1
ATOM 1194 C CA . GLN A 1 156 ? 6.713 -3.729 8.751 1.00 94.44 156 GLN A CA 1
ATOM 1195 C C . GLN A 1 156 ? 5.325 -3.098 8.816 1.00 94.44 156 GLN A C 1
ATOM 1197 O O . GLN A 1 156 ? 4.974 -2.314 7.933 1.00 94.44 156 GLN A O 1
ATOM 1202 N N . HIS A 1 157 ? 4.549 -3.409 9.851 1.00 93.00 157 HIS A N 1
ATOM 1203 C CA . HIS A 1 157 ? 3.173 -2.917 10.013 1.00 93.00 157 HIS A CA 1
ATOM 1204 C C . HIS A 1 157 ? 3.099 -1.419 10.366 1.00 93.00 157 HIS A C 1
ATOM 1206 O O . HIS A 1 157 ? 2.021 -0.838 10.327 1.00 93.00 157 HIS A O 1
ATOM 1212 N N . GLY A 1 158 ? 4.232 -0.768 10.652 1.00 90.94 158 GLY A N 1
ATOM 1213 C CA . GLY A 1 158 ? 4.317 0.683 10.870 1.00 90.94 158 GLY A CA 1
ATOM 1214 C C . GLY A 1 158 ? 4.170 1.120 12.324 1.00 90.94 158 GLY A C 1
ATOM 1215 O O . GLY A 1 158 ? 4.387 2.298 12.614 1.00 90.94 158 GLY A O 1
ATOM 1216 N N . GLN A 1 159 ? 3.864 0.176 13.217 1.00 88.00 159 GLN A N 1
ATOM 1217 C CA . GLN A 1 159 ? 3.941 0.405 14.657 1.00 88.00 159 GLN A CA 1
ATOM 1218 C C . GLN A 1 159 ? 5.401 0.225 15.127 1.00 88.00 159 GLN A C 1
ATOM 1220 O O . GLN A 1 159 ? 6.164 -0.501 14.479 1.00 88.00 159 GLN A O 1
ATOM 1225 N N . GLN A 1 160 ? 5.811 0.889 16.203 1.00 77.50 160 GLN A N 1
ATOM 1226 C CA . GLN A 1 160 ? 7.119 0.740 16.826 1.00 77.50 160 GLN A CA 1
ATOM 1227 C C . GLN A 1 160 ? 7.206 -0.650 17.458 1.00 77.50 160 GLN A C 1
ATOM 1229 O O . GLN A 1 160 ? 6.405 -1.027 18.310 1.00 77.50 160 GLN A O 1
ATOM 1234 N N . ALA A 1 161 ? 8.203 -1.432 17.049 1.00 59.78 161 ALA A N 1
ATOM 1235 C CA . ALA A 1 161 ? 8.563 -2.643 17.769 1.00 59.78 161 ALA A CA 1
ATOM 1236 C C . ALA A 1 161 ? 9.413 -2.224 18.972 1.00 59.78 161 ALA A C 1
ATOM 1238 O O . ALA A 1 161 ? 10.634 -2.121 18.852 1.00 59.78 161 ALA A O 1
ATOM 1239 N N . ASN A 1 162 ? 8.792 -1.931 20.115 1.00 51.50 162 ASN A N 1
ATOM 1240 C CA . ASN A 1 162 ? 9.567 -1.753 21.335 1.00 51.50 162 ASN A CA 1
ATOM 1241 C C . ASN A 1 162 ? 9.988 -3.143 21.834 1.00 51.50 162 ASN A C 1
ATOM 1243 O O . ASN A 1 162 ? 9.198 -3.864 22.433 1.00 51.50 162 ASN A O 1
ATOM 1247 N N . ILE A 1 163 ? 11.215 -3.545 21.505 1.00 45.53 163 ILE A N 1
ATOM 1248 C CA . ILE A 1 163 ? 11.953 -4.519 22.307 1.00 45.53 163 ILE A CA 1
ATOM 1249 C C . ILE A 1 163 ? 13.001 -3.686 23.036 1.00 45.53 163 ILE A C 1
ATOM 1251 O O . ILE A 1 163 ? 14.030 -3.321 22.464 1.00 45.53 163 ILE A O 1
ATOM 1255 N N . THR A 1 164 ? 12.729 -3.327 24.283 1.00 47.62 164 THR A N 1
ATOM 1256 C CA . THR A 1 164 ? 13.727 -2.728 25.169 1.00 47.62 164 THR A CA 1
ATOM 1257 C C . THR A 1 164 ? 14.892 -3.703 25.363 1.00 47.62 164 THR A C 1
ATOM 1259 O O . THR A 1 164 ? 14.735 -4.921 25.273 1.00 47.62 164 THR A O 1
ATOM 1262 N N . ALA A 1 165 ? 16.094 -3.193 25.654 1.00 45.66 165 ALA A N 1
ATOM 1263 C CA . ALA A 1 165 ? 17.266 -4.042 25.913 1.00 45.66 165 ALA A CA 1
ATOM 1264 C C . ALA A 1 165 ? 17.005 -5.089 27.021 1.00 45.66 165 ALA A C 1
ATOM 1266 O O . ALA A 1 165 ? 17.526 -6.198 26.963 1.00 45.66 165 ALA A O 1
ATOM 1267 N N . GLN A 1 166 ? 16.120 -4.763 27.968 1.00 46.81 166 GLN A N 1
ATOM 1268 C CA . GLN A 1 166 ? 15.658 -5.658 29.026 1.00 46.81 166 GLN A CA 1
ATOM 1269 C C . GLN A 1 166 ? 14.707 -6.762 28.512 1.00 46.81 166 GLN A C 1
ATOM 1271 O O . GLN A 1 166 ? 14.746 -7.891 28.994 1.00 46.81 166 GLN A O 1
ATOM 1276 N N . GLU A 1 167 ? 13.890 -6.482 27.492 1.00 48.75 167 GLU A N 1
ATOM 1277 C CA . GLU A 1 167 ? 13.053 -7.476 26.802 1.00 48.75 167 GLU A CA 1
ATOM 1278 C C . GLU A 1 167 ? 13.883 -8.406 25.899 1.00 48.75 167 GLU A C 1
ATOM 1280 O O . GLU A 1 167 ? 13.541 -9.579 25.762 1.00 48.75 167 GLU A O 1
ATOM 1285 N N . LEU A 1 168 ? 15.016 -7.938 25.355 1.00 46.47 168 LEU A N 1
ATOM 1286 C CA . LEU A 1 168 ? 15.960 -8.771 24.596 1.00 46.47 168 LEU A CA 1
ATOM 1287 C C . LEU A 1 168 ? 16.733 -9.755 25.496 1.00 46.47 168 LEU A C 1
ATOM 1289 O O . LEU A 1 168 ? 16.957 -10.899 25.100 1.00 46.47 168 LEU A O 1
ATOM 1293 N N . GLU A 1 169 ? 17.093 -9.345 26.718 1.00 48.22 169 GLU A N 1
ATOM 1294 C CA . GLU A 1 169 ? 17.692 -10.237 27.724 1.00 48.22 169 GLU A CA 1
ATOM 1295 C C . GLU A 1 169 ? 16.695 -11.301 28.217 1.00 48.22 169 GLU A C 1
ATOM 1297 O O . GLU A 1 169 ? 17.064 -12.467 28.374 1.00 48.22 169 GLU A O 1
ATOM 1302 N N . ASN A 1 170 ? 15.413 -10.944 28.357 1.00 48.62 170 ASN A N 1
ATOM 1303 C CA . ASN A 1 170 ? 14.348 -11.879 28.741 1.00 48.62 170 ASN A CA 1
ATOM 1304 C C . ASN A 1 170 ? 13.899 -12.809 27.594 1.00 48.62 170 ASN A C 1
ATOM 1306 O O . ASN A 1 170 ? 13.433 -13.920 27.849 1.00 48.62 170 ASN A O 1
ATOM 1310 N N . ALA A 1 171 ? 14.071 -12.408 26.329 1.00 43.12 171 ALA A N 1
ATOM 1311 C CA . ALA A 1 171 ? 13.718 -13.221 25.160 1.00 43.12 171 ALA A CA 1
ATOM 1312 C C . ALA A 1 171 ? 14.620 -14.460 24.976 1.00 43.12 171 ALA A C 1
ATOM 1314 O O . ALA A 1 171 ? 14.199 -15.441 24.362 1.00 43.12 171 ALA A O 1
ATOM 1315 N N . ASN A 1 172 ? 15.826 -14.468 25.560 1.00 45.78 172 ASN A N 1
ATOM 1316 C CA . ASN A 1 172 ? 16.683 -15.661 25.619 1.00 45.78 172 ASN A CA 1
ATOM 1317 C C . ASN A 1 172 ? 16.184 -16.707 26.639 1.00 45.78 172 ASN A C 1
ATOM 1319 O O . ASN A 1 172 ? 16.637 -17.851 26.625 1.00 45.78 172 ASN A O 1
ATOM 1323 N N . ALA A 1 173 ? 15.215 -16.341 27.486 1.00 39.97 173 ALA A N 1
ATOM 1324 C CA . ALA A 1 173 ? 14.544 -17.214 28.442 1.00 39.97 173 ALA A CA 1
ATOM 1325 C C . ALA A 1 173 ? 13.049 -17.375 28.092 1.00 39.97 173 ALA A C 1
ATOM 1327 O O . ALA A 1 173 ? 12.160 -17.051 28.873 1.00 39.97 173 ALA A O 1
ATOM 1328 N N . GLY A 1 174 ? 12.759 -17.885 26.892 1.00 39.75 174 GLY A N 1
ATOM 1329 C CA . GLY A 1 174 ? 11.526 -18.630 26.591 1.00 39.75 174 GLY A CA 1
ATOM 1330 C C . GLY A 1 174 ? 10.159 -17.948 26.782 1.00 39.75 174 GLY A C 1
ATOM 1331 O O . GLY A 1 174 ? 9.156 -18.652 26.718 1.00 39.75 174 GLY A O 1
ATOM 1332 N N . SER A 1 175 ? 10.065 -16.630 26.980 1.00 38.91 175 SER A N 1
ATOM 1333 C CA . SER A 1 175 ? 8.785 -15.946 27.233 1.00 38.91 175 SER A CA 1
ATOM 1334 C C . SER A 1 175 ? 8.435 -14.964 26.115 1.00 38.91 175 SER A C 1
ATOM 1336 O O . SER A 1 175 ? 9.032 -13.900 25.992 1.00 38.91 175 SER A O 1
ATOM 1338 N N . TRP A 1 176 ? 7.444 -15.315 25.293 1.00 32.53 176 TRP A N 1
ATOM 1339 C CA . TRP A 1 176 ? 6.878 -14.434 24.269 1.00 32.53 176 TRP A CA 1
ATOM 1340 C C . TRP A 1 176 ? 5.749 -13.607 24.899 1.00 32.53 176 TRP A C 1
ATOM 1342 O O . TRP A 1 176 ? 4.626 -14.095 25.013 1.00 32.53 176 TRP A O 1
ATOM 1352 N N . ALA A 1 177 ? 6.024 -12.371 25.324 1.00 39.34 177 ALA A N 1
ATOM 1353 C CA . ALA A 1 177 ? 4.972 -11.430 25.706 1.00 39.34 177 ALA A CA 1
ATOM 1354 C C . ALA A 1 177 ? 4.360 -10.806 24.441 1.00 39.34 177 ALA A C 1
ATOM 1356 O O . ALA A 1 177 ? 5.049 -10.182 23.633 1.00 39.34 177 ALA A O 1
ATOM 1357 N N . ALA A 1 178 ? 3.060 -11.023 24.248 1.00 44.47 178 ALA A N 1
ATOM 1358 C CA . ALA A 1 178 ? 2.271 -10.470 23.157 1.00 44.47 178 ALA A CA 1
ATOM 1359 C C . ALA A 1 178 ? 1.987 -8.979 23.404 1.00 44.47 178 ALA A C 1
ATOM 1361 O O . ALA A 1 178 ? 0.912 -8.609 23.867 1.00 44.47 178 ALA A O 1
ATOM 1362 N N . ASN A 1 179 ? 2.950 -8.119 23.081 1.00 44.06 179 ASN A N 1
ATOM 1363 C CA . ASN A 1 179 ? 2.772 -6.667 23.100 1.00 44.06 179 ASN A CA 1
ATOM 1364 C C . ASN A 1 179 ? 2.251 -6.195 21.731 1.00 44.06 179 ASN A C 1
ATOM 1366 O O . ASN A 1 179 ? 2.964 -5.563 20.958 1.00 44.06 179 ASN A O 1
ATOM 1370 N N . GLY A 1 180 ? 1.010 -6.563 21.405 1.00 49.16 180 GLY A N 1
ATOM 1371 C CA . GLY A 1 180 ? 0.244 -5.971 20.307 1.00 49.16 180 GLY A CA 1
ATOM 1372 C C . GLY A 1 180 ? -0.935 -5.178 20.880 1.00 49.16 180 GLY A C 1
ATOM 1373 O O . GLY A 1 180 ? -1.531 -5.630 21.860 1.00 49.16 180 GLY A O 1
ATOM 1374 N N . PRO A 1 181 ? -1.291 -4.004 20.333 1.00 40.66 181 PRO A N 1
ATOM 1375 C CA . PRO A 1 181 ? -2.382 -3.205 20.879 1.00 40.66 181 PRO A CA 1
ATOM 1376 C C . PRO A 1 181 ? -3.733 -3.924 20.752 1.00 40.66 181 PRO A C 1
ATOM 1378 O O . PRO A 1 181 ? -4.132 -4.372 19.676 1.00 40.66 181 PRO A O 1
ATOM 1381 N N . LEU A 1 182 ? -4.434 -4.005 21.885 1.00 37.91 182 LEU A N 1
ATOM 1382 C CA . LEU A 1 182 ? -5.796 -4.515 22.027 1.00 37.91 182 LEU A CA 1
ATOM 1383 C C . LEU A 1 182 ? -6.784 -3.611 21.279 1.00 37.91 182 LEU A C 1
ATOM 1385 O O . LEU A 1 182 ? -7.043 -2.481 21.689 1.00 37.91 182 LEU A O 1
ATOM 1389 N N . LEU A 1 183 ? -7.387 -4.133 20.213 1.00 40.31 183 LEU A N 1
ATOM 1390 C CA . LEU A 1 183 ? -8.670 -3.636 19.726 1.00 40.31 183 LEU A CA 1
ATOM 1391 C C . LEU A 1 183 ? -9.750 -4.166 20.670 1.00 40.31 183 LEU A C 1
ATOM 1393 O O . LEU A 1 183 ? -10.039 -5.361 20.651 1.00 40.31 183 LEU A O 1
ATOM 1397 N N . THR A 1 184 ? -10.345 -3.310 21.498 1.00 38.72 184 THR A N 1
ATOM 1398 C CA . THR A 1 184 ? -11.579 -3.667 22.205 1.00 38.72 184 THR A CA 1
ATOM 1399 C C . THR A 1 184 ? -12.779 -3.216 21.375 1.00 38.72 184 THR A C 1
ATOM 1401 O O . THR A 1 184 ? -12.810 -2.106 20.837 1.00 38.72 184 THR A O 1
ATOM 1404 N N . GLU A 1 185 ? -13.785 -4.084 21.257 1.00 42.19 185 GLU A N 1
ATOM 1405 C CA . GLU A 1 185 ? -15.038 -3.836 20.521 1.00 42.19 185 GLU A CA 1
ATOM 1406 C C . GLU A 1 185 ? -15.759 -2.550 20.987 1.00 42.19 185 GLU A C 1
ATOM 1408 O O . GLU A 1 185 ? -16.507 -1.926 20.234 1.00 42.19 185 GLU A O 1
ATOM 1413 N N . GLU A 1 186 ? -15.471 -2.082 22.204 1.00 42.06 186 GLU A N 1
ATOM 1414 C CA . GLU A 1 186 ? -16.013 -0.853 22.793 1.00 42.06 186 GLU A CA 1
ATOM 1415 C C . GLU A 1 186 ? -15.608 0.432 22.047 1.00 42.06 186 GLU A C 1
ATOM 1417 O O . GLU A 1 186 ? -16.379 1.400 22.003 1.00 42.06 186 GLU A O 1
ATOM 1422 N N . MET A 1 187 ? -14.441 0.458 21.392 1.00 43.38 187 MET A N 1
ATOM 1423 C CA . MET A 1 187 ? -13.995 1.645 20.649 1.00 43.38 187 MET A CA 1
ATOM 1424 C C . MET A 1 187 ? -14.822 1.882 19.374 1.00 43.38 187 MET A C 1
ATOM 1426 O O . MET A 1 187 ? -15.016 3.031 18.978 1.00 43.38 187 MET A O 1
ATOM 1430 N N . ILE A 1 188 ? -15.382 0.825 18.773 1.00 49.19 188 ILE A N 1
ATOM 1431 C CA . ILE A 1 188 ? -16.201 0.907 17.550 1.00 49.19 188 ILE A CA 1
ATOM 1432 C C . ILE A 1 188 ? -17.604 1.462 17.865 1.00 49.19 188 ILE A C 1
ATOM 1434 O O . ILE A 1 188 ? -18.157 2.254 17.100 1.00 49.19 188 ILE A O 1
ATOM 1438 N N . HIS A 1 189 ? -18.172 1.125 19.027 1.00 40.69 189 HIS A N 1
ATOM 1439 C CA . HIS A 1 189 ? -19.514 1.578 19.423 1.00 40.69 189 HIS A CA 1
ATOM 1440 C C . HIS A 1 189 ? -19.559 3.039 19.899 1.00 40.69 189 HIS A C 1
ATOM 1442 O O . HIS A 1 189 ? -20.583 3.718 19.758 1.00 40.69 189 HIS A O 1
ATOM 1448 N N . THR A 1 190 ? -18.442 3.567 20.405 1.00 44.00 190 THR A N 1
ATOM 1449 C CA . THR A 1 190 ? -18.380 4.931 20.955 1.00 44.00 190 THR A CA 1
ATOM 1450 C C . THR A 1 190 ? -18.605 6.006 19.876 1.00 44.00 190 THR A C 1
ATOM 1452 O O . THR A 1 190 ? -19.222 7.041 20.142 1.00 44.00 190 THR A O 1
ATOM 1455 N N . GLU A 1 191 ? -18.214 5.746 18.623 1.00 50.66 191 GLU A N 1
ATOM 1456 C CA . GLU A 1 191 ? -18.407 6.691 17.512 1.00 50.66 191 GLU A CA 1
ATOM 1457 C C . GLU A 1 191 ? -19.877 6.784 17.057 1.00 50.66 191 GLU A C 1
ATOM 1459 O O . GLU A 1 191 ? -20.357 7.867 16.707 1.00 50.66 191 GLU A O 1
ATOM 1464 N N . GLN A 1 192 ? -20.634 5.680 17.123 1.00 47.47 192 GLN A N 1
ATOM 1465 C CA . GLN A 1 192 ? -22.070 5.678 16.808 1.00 47.47 192 GLN A CA 1
ATOM 1466 C C . GLN A 1 192 ? -22.866 6.488 17.843 1.00 47.47 192 GLN A C 1
ATOM 1468 O O . GLN A 1 192 ? -23.736 7.283 17.476 1.00 47.47 192 GLN A O 1
ATOM 1473 N N . ALA A 1 193 ? -22.504 6.375 19.125 1.00 49.22 193 ALA A N 1
ATOM 1474 C CA . ALA A 1 193 ? -23.097 7.170 20.197 1.00 49.22 193 ALA A CA 1
ATOM 1475 C C . ALA A 1 193 ? -22.726 8.664 20.097 1.00 49.22 193 ALA A C 1
ATOM 1477 O O . ALA A 1 193 ? -23.580 9.526 20.318 1.00 49.22 193 ALA A O 1
ATOM 1478 N N . ALA A 1 194 ? -21.486 8.993 19.715 1.00 48.34 194 ALA A N 1
ATOM 1479 C CA . ALA A 1 194 ? -21.050 10.378 19.512 1.00 48.34 194 ALA A CA 1
ATOM 1480 C C . ALA A 1 194 ? -21.764 11.044 18.319 1.00 48.34 194 ALA A C 1
ATOM 1482 O O . ALA A 1 194 ? -22.251 12.172 18.434 1.00 48.34 194 ALA A O 1
ATOM 1483 N N . LYS A 1 195 ? -21.925 10.319 17.201 1.00 50.75 195 LYS A N 1
ATOM 1484 C CA . LYS A 1 195 ? -22.675 10.791 16.024 1.00 50.75 195 LYS A CA 1
ATOM 1485 C C . LYS A 1 195 ? -24.176 10.939 16.300 1.00 50.75 195 LYS A C 1
ATOM 1487 O O . LYS A 1 195 ? -24.775 11.896 15.811 1.00 50.75 195 LYS A O 1
ATOM 1492 N N . MET A 1 196 ? -24.784 10.068 17.115 1.00 50.41 196 MET A N 1
ATOM 1493 C CA . MET A 1 196 ? -26.181 10.239 17.550 1.00 50.41 196 MET A CA 1
ATOM 1494 C C . MET A 1 196 ? -26.366 11.456 18.466 1.00 50.41 196 MET A C 1
ATOM 1496 O O . MET A 1 196 ? -27.318 12.213 18.278 1.00 50.41 196 MET A O 1
ATOM 1500 N N . LYS A 1 197 ? -25.434 11.710 19.395 1.00 48.41 197 LYS A N 1
ATOM 1501 C CA . LYS A 1 197 ? -25.484 12.886 20.283 1.00 48.41 197 LYS A CA 1
ATOM 1502 C C . LYS A 1 197 ? -25.329 14.206 19.521 1.00 48.41 197 LYS A C 1
ATOM 1504 O O . LYS A 1 197 ? -26.078 15.140 19.784 1.00 48.41 197 LYS A O 1
ATOM 1509 N N . MET A 1 198 ? -24.445 14.279 18.523 1.00 49.81 198 MET A N 1
ATOM 1510 C CA . MET A 1 198 ? -24.300 15.483 17.684 1.00 49.81 198 MET A CA 1
ATOM 1511 C C . MET A 1 198 ? -25.524 15.765 16.801 1.00 49.81 198 MET A C 1
ATOM 1513 O O . MET A 1 198 ? -25.791 16.923 16.491 1.00 49.81 198 MET A O 1
ATOM 1517 N N . LYS A 1 199 ? -26.303 14.738 16.436 1.00 52.28 199 LYS A N 1
ATOM 1518 C CA . LYS A 1 199 ? -27.538 14.896 15.649 1.00 52.28 199 LYS A CA 1
ATOM 1519 C C . LYS A 1 199 ? -28.751 15.327 16.491 1.00 52.28 199 LYS A C 1
ATOM 1521 O O . LYS A 1 199 ? -29.712 15.847 15.934 1.00 52.28 199 LYS A O 1
ATOM 1526 N N . MET A 1 200 ? -28.703 15.140 17.814 1.00 50.66 200 MET A N 1
ATOM 1527 C CA . MET A 1 200 ? -29.739 15.598 18.755 1.00 50.66 200 MET A CA 1
ATOM 1528 C C . MET A 1 200 ? -29.534 17.033 19.263 1.00 50.66 200 MET A C 1
ATOM 1530 O O . MET A 1 200 ? -30.483 17.630 19.745 1.00 50.66 200 MET A O 1
ATOM 1534 N N . VAL A 1 201 ? -28.330 17.603 19.140 1.00 51.28 201 VAL A N 1
ATOM 1535 C CA . VAL A 1 201 ? -28.028 18.984 19.582 1.00 51.28 201 VAL A CA 1
ATOM 1536 C C . VAL A 1 201 ? -28.344 20.034 18.497 1.00 51.28 201 VAL A C 1
ATOM 1538 O O . VAL A 1 201 ? -28.278 21.230 18.753 1.00 51.28 201 VAL A O 1
ATOM 1541 N N . GLN A 1 202 ? -28.713 19.607 17.284 1.00 46.50 202 GLN A N 1
ATOM 1542 C CA . GLN A 1 202 ? -29.096 20.490 16.169 1.00 46.50 202 GLN A CA 1
ATOM 1543 C C . GLN A 1 202 ? -30.617 20.533 15.904 1.00 46.50 202 GLN A C 1
ATOM 1545 O O . GLN A 1 202 ? -31.022 20.830 14.781 1.00 46.50 202 GLN A O 1
ATOM 1550 N N . GLN A 1 203 ? -31.454 20.227 16.901 1.00 39.34 203 GLN A N 1
ATOM 1551 C CA . GLN A 1 203 ? -32.913 20.407 16.834 1.00 39.34 203 GLN A CA 1
ATOM 1552 C C . GLN A 1 203 ? -33.392 21.381 17.903 1.00 39.34 203 GLN A C 1
ATOM 1554 O O . GLN A 1 203 ? -32.902 21.268 19.048 1.00 39.34 203 GLN A O 1
#

Sequence (203 aa):
MDWNIETEPPNSEENLSNDEVRDDLTVSKASGRQGIDDPVQNGKITELLVCHGAKCICDKAVDPAPKQLKVLSHNNYIINDDGETKLIATTLDNKLLNINFGQCKVPDPSKPAPCTAKLQWKDYYEKVELPNGAYVLNDKSAAICTAKNGNIKIVQHGQQANITAQELENANAGSWAANGPLLTEEMIHTEQAAKMKMKMVQQ

Foldseek 3Di:
DDDDDDDDDDDDDDDDDDDDDDDDDDDDDDDDDDDDDDPPPPDDPPWFFAWFQFWKAKPFFPDRGTWTFHAPVDDPAWDQFVNDTTHTHKQVSFFCVRTFRAWGCPPHVVDTDGDGTGKGKDPFDPVDQDPPRITTHIQQIWIARPVGRIIMHTPGSRGDPDPDPVNVVCVVVPDDDPPHDDDDPVVVVVVVVVVVVVVVVVD